Protein AF-0000000087740766 (afdb_homodimer)

Structure (mmCIF, N/CA/C/O backbone):
data_AF-0000000087740766-model_v1
#
loop_
_entity.id
_entity.type
_entity.pdbx_description
1 polymer 'Carbonic anhydrase'
#
loop_
_atom_site.group_PDB
_atom_site.id
_atom_site.type_symbol
_atom_site.label_atom_id
_atom_site.label_alt_id
_atom_site.label_comp_id
_atom_site.label_asym_id
_atom_site.label_entity_id
_atom_site.label_seq_id
_atom_site.pdbx_PDB_ins_code
_atom_site.Cartn_x
_atom_site.Cartn_y
_atom_site.Cartn_z
_atom_site.occupancy
_atom_site.B_iso_or_equiv
_atom_site.auth_seq_id
_atom_site.auth_comp_id
_atom_site.auth_asym_id
_atom_site.auth_atom_id
_atom_site.pdbx_PDB_model_num
ATOM 1 N N . MET A 1 1 ? 13.281 -14.906 -16.312 1 53.47 1 MET A N 1
ATOM 2 C CA . MET A 1 1 ? 12.008 -14.312 -16.719 1 53.47 1 MET A CA 1
ATOM 3 C C . MET A 1 1 ? 11.727 -13.031 -15.938 1 53.47 1 MET A C 1
ATOM 5 O O . MET A 1 1 ? 11.359 -12.016 -16.531 1 53.47 1 MET A O 1
ATOM 9 N N . ALA A 1 2 ? 11.992 -13.078 -14.57 1 64.31 2 ALA A N 1
ATOM 10 C CA . ALA A 1 2 ? 11.867 -11.867 -13.766 1 64.31 2 ALA A CA 1
ATOM 11 C C . ALA A 1 2 ? 12.773 -10.766 -14.289 1 64.31 2 ALA A C 1
ATOM 13 O O . ALA A 1 2 ? 12.367 -9.602 -14.398 1 64.31 2 ALA A O 1
ATOM 14 N N . SER A 1 3 ? 13.672 -11.203 -14.969 1 77.5 3 SER A N 1
ATOM 15 C CA . SER A 1 3 ? 14.672 -10.242 -15.438 1 77.5 3 SER A CA 1
ATOM 16 C C . SER A 1 3 ? 14.203 -9.523 -16.688 1 77.5 3 SER A C 1
ATOM 18 O O . SER A 1 3 ? 14.367 -8.305 -16.812 1 77.5 3 SER A O 1
ATOM 20 N N . LYS A 1 4 ? 13.375 -10.195 -17.438 1 87.69 4 LYS A N 1
ATOM 21 C CA . LYS A 1 4 ? 12.914 -9.57 -18.672 1 87.69 4 LYS A CA 1
ATOM 22 C C . LYS A 1 4 ? 11.82 -8.539 -18.391 1 87.69 4 LYS A C 1
ATOM 24 O O . LYS A 1 4 ? 11.828 -7.449 -18.969 1 87.69 4 LYS A O 1
ATOM 29 N N . LYS A 1 5 ? 10.875 -8.891 -17.531 1 90.62 5 LYS A N 1
ATOM 30 C CA . LYS A 1 5 ? 9.797 -7.965 -17.188 1 90.62 5 LYS A CA 1
ATOM 31 C C . LYS A 1 5 ? 10.344 -6.707 -16.531 1 90.62 5 LYS A C 1
ATOM 33 O O . LYS A 1 5 ? 9.875 -5.602 -16.797 1 90.62 5 LYS A O 1
ATOM 38 N N . LEU A 1 6 ? 11.32 -6.883 -15.672 1 94.5 6 LEU A N 1
ATOM 39 C CA . LEU A 1 6 ? 11.945 -5.73 -15.031 1 94.5 6 LEU A CA 1
ATOM 40 C C . LEU A 1 6 ? 12.586 -4.812 -16.078 1 94.5 6 LEU A C 1
ATOM 42 O O . LEU A 1 6 ? 12.453 -3.592 -15.992 1 94.5 6 LEU A O 1
ATOM 46 N N . GLN A 1 7 ? 13.234 -5.441 -17.031 1 95.5 7 GLN A N 1
ATOM 47 C CA . GLN A 1 7 ? 13.859 -4.656 -18.094 1 95.5 7 GLN A CA 1
ATOM 48 C C . GLN A 1 7 ? 12.812 -3.879 -18.891 1 95.5 7 GLN A C 1
ATOM 50 O O . GLN A 1 7 ? 13.055 -2.742 -19.297 1 95.5 7 GLN A O 1
ATOM 55 N N . GLU A 1 8 ? 11.734 -4.527 -19.078 1 95.62 8 GLU A N 1
ATOM 56 C CA . GLU A 1 8 ? 10.633 -3.844 -19.75 1 95.62 8 GLU A CA 1
ATOM 57 C C . GLU A 1 8 ? 10.148 -2.641 -18.953 1 95.62 8 GLU A C 1
ATOM 59 O O . GLU A 1 8 ? 9.922 -1.567 -19.516 1 95.62 8 GLU A O 1
ATOM 64 N N . PHE A 1 9 ? 9.992 -2.809 -17.609 1 96.5 9 PHE A N 1
ATOM 65 C CA . PHE A 1 9 ? 9.586 -1.713 -16.75 1 96.5 9 PHE A CA 1
ATOM 66 C C . PHE A 1 9 ? 10.586 -0.565 -16.812 1 96.5 9 PHE A C 1
ATOM 68 O O . PHE A 1 9 ? 10.195 0.597 -16.953 1 96.5 9 PHE A O 1
ATOM 75 N N . LEU A 1 10 ? 11.828 -0.918 -16.797 1 97.19 10 LEU A N 1
ATOM 76 C CA . LEU A 1 10 ? 12.875 0.093 -16.797 1 97.19 10 LEU A CA 1
ATOM 77 C C . LEU A 1 10 ? 12.93 0.813 -18.141 1 97.19 10 LEU A C 1
ATOM 79 O O . LEU A 1 10 ? 13.18 2.02 -18.188 1 97.19 10 LEU A O 1
ATOM 83 N N . LYS A 1 11 ? 12.719 0.089 -19.188 1 97.12 11 LYS A N 1
ATOM 84 C CA . LYS A 1 11 ? 12.656 0.699 -20.516 1 97.12 11 LYS A CA 1
ATOM 85 C C . LYS A 1 11 ? 11.5 1.689 -20.609 1 97.12 11 LYS A C 1
ATOM 87 O O . LYS A 1 11 ? 11.672 2.797 -21.125 1 97.12 11 LYS A O 1
ATOM 92 N N . ARG A 1 12 ? 10.328 1.271 -20.125 1 97.25 12 ARG A N 1
ATOM 93 C CA . ARG A 1 12 ? 9.18 2.166 -20.109 1 97.25 12 ARG A CA 1
ATOM 94 C C . ARG A 1 12 ? 9.461 3.416 -19.281 1 97.25 12 ARG A C 1
ATOM 96 O O . ARG A 1 12 ? 9.047 4.516 -19.656 1 97.25 12 ARG A O 1
ATOM 103 N N . ASN A 1 13 ? 10.164 3.227 -18.188 1 97.5 13 ASN A N 1
ATOM 104 C CA . ASN A 1 13 ? 10.562 4.379 -17.391 1 97.5 13 ASN A CA 1
ATOM 105 C C . ASN A 1 13 ? 11.438 5.34 -18.188 1 97.5 13 ASN A C 1
ATOM 107 O O . ASN A 1 13 ? 11.164 6.543 -18.234 1 97.5 13 ASN A O 1
ATOM 111 N N . GLU A 1 14 ? 12.367 4.801 -18.797 1 96.94 14 GLU A N 1
ATOM 112 C CA . GLU A 1 14 ? 13.281 5.613 -19.594 1 96.94 14 GLU A CA 1
ATOM 113 C C . GLU A 1 14 ? 12.531 6.395 -20.672 1 96.94 14 GLU A C 1
ATOM 115 O O . GLU A 1 14 ? 12.789 7.582 -20.875 1 96.94 14 GLU A O 1
ATOM 120 N N . GLU A 1 15 ? 11.617 5.762 -21.266 1 96.38 15 GLU A N 1
ATOM 121 C CA . GLU A 1 15 ? 10.859 6.371 -22.344 1 96.38 15 GLU A CA 1
ATOM 122 C C . GLU A 1 15 ? 9.961 7.492 -21.828 1 96.38 15 GLU A C 1
ATOM 124 O O . GLU A 1 15 ? 9.633 8.43 -22.562 1 96.38 15 GLU A O 1
ATOM 129 N N . SER A 1 16 ? 9.586 7.387 -20.547 1 94.88 16 SER A N 1
ATOM 130 C CA . SER A 1 16 ? 8.648 8.344 -19.984 1 94.88 16 SER A CA 1
ATOM 131 C C . SER A 1 16 ? 9.359 9.609 -19.516 1 94.88 16 SER A C 1
ATOM 133 O O . SER A 1 16 ? 8.727 10.633 -19.25 1 94.88 16 SER A O 1
ATOM 135 N N . LEU A 1 17 ? 10.703 9.602 -19.469 1 95.88 17 LEU A N 1
ATOM 136 C CA . LEU A 1 17 ? 11.484 10.672 -18.859 1 95.88 17 LEU A CA 1
ATOM 137 C C . LEU A 1 17 ? 11.328 11.977 -19.625 1 95.88 17 LEU A C 1
ATOM 139 O O . LEU A 1 17 ? 11.297 13.055 -19.031 1 95.88 17 LEU A O 1
ATOM 143 N N . GLU A 1 18 ? 11.188 11.914 -20.922 1 94.06 18 GLU A N 1
ATOM 144 C CA . GLU A 1 18 ? 11.094 13.102 -21.766 1 94.06 18 GLU A CA 1
ATOM 145 C C . GLU A 1 18 ? 9.844 13.914 -21.438 1 94.06 18 GLU A C 1
ATOM 147 O O . GLU A 1 18 ? 9.844 15.141 -21.547 1 94.06 18 GLU A O 1
ATOM 152 N N . ASN A 1 19 ? 8.797 13.328 -20.969 1 93.81 19 ASN A N 1
ATOM 153 C CA . ASN A 1 19 ? 7.523 13.992 -20.719 1 93.81 19 ASN A CA 1
ATOM 154 C C . ASN A 1 19 ? 7.25 14.109 -19.219 1 93.81 19 ASN A C 1
ATOM 156 O O . ASN A 1 19 ? 6.148 14.484 -18.812 1 93.81 19 ASN A O 1
ATOM 160 N N . HIS A 1 20 ? 8.227 13.781 -18.406 1 94.5 20 HIS A N 1
ATOM 161 C CA . HIS A 1 20 ? 8.031 13.805 -16.969 1 94.5 20 HIS A CA 1
ATOM 162 C C . HIS A 1 20 ? 7.863 15.234 -16.453 1 94.5 20 HIS A C 1
ATOM 164 O O . HIS A 1 20 ? 8.609 16.125 -16.844 1 94.5 20 HIS A O 1
ATOM 170 N N . GLN A 1 21 ? 6.863 15.5 -15.633 1 93.62 21 GLN A N 1
ATOM 171 C CA . GLN A 1 21 ? 6.66 16.75 -14.906 1 93.62 21 GLN A CA 1
ATOM 172 C C . GLN A 1 21 ? 6.91 16.562 -13.414 1 93.62 21 GLN A C 1
ATOM 174 O O . GLN A 1 21 ? 6.215 15.789 -12.758 1 93.62 21 GLN A O 1
ATOM 179 N N . PRO A 1 22 ? 7.84 17.297 -12.914 1 94.38 22 PRO A N 1
ATOM 180 C CA . PRO A 1 22 ? 8.133 17.141 -11.484 1 94.38 22 PRO A CA 1
ATOM 181 C C . PRO A 1 22 ? 6.945 17.516 -10.602 1 94.38 22 PRO A C 1
ATOM 183 O O . PRO A 1 22 ? 6.25 18.5 -10.875 1 94.38 22 PRO A O 1
ATOM 186 N N . PRO A 1 23 ? 6.723 16.719 -9.602 1 94.38 23 PRO A N 1
ATOM 187 C CA . PRO A 1 23 ? 5.723 17.125 -8.609 1 94.38 23 PRO A CA 1
ATOM 188 C C . PRO A 1 23 ? 6.223 18.234 -7.688 1 94.38 23 PRO A C 1
ATOM 190 O O . PRO A 1 23 ? 7.418 18.547 -7.676 1 94.38 23 PRO A O 1
ATOM 193 N N . PRO A 1 24 ? 5.324 18.891 -6.977 1 93.31 24 PRO A N 1
ATOM 194 C CA . PRO A 1 24 ? 5.801 19.828 -5.961 1 93.31 24 PRO A CA 1
ATOM 195 C C . PRO A 1 24 ? 6.676 19.156 -4.902 1 93.31 24 PRO A C 1
ATOM 197 O O . PRO A 1 24 ? 6.508 17.969 -4.613 1 93.31 24 PRO A O 1
ATOM 200 N N . LEU A 1 25 ? 7.559 19.938 -4.367 1 93.75 25 LEU A N 1
ATOM 201 C CA . LEU A 1 25 ? 8.383 19.422 -3.273 1 93.75 25 LEU A CA 1
ATOM 202 C C . LEU A 1 25 ? 7.551 19.266 -2.004 1 93.75 25 LEU A C 1
ATOM 204 O O . LEU A 1 25 ? 6.605 20.016 -1.773 1 93.75 25 LEU A O 1
ATOM 208 N N . LEU A 1 26 ? 7.973 18.312 -1.207 1 92.62 26 LEU A N 1
ATOM 209 C CA . LEU A 1 26 ? 7.266 18.062 0.041 1 92.62 26 LEU A CA 1
ATOM 210 C C . LEU A 1 26 ? 7.23 19.312 0.915 1 92.62 26 LEU A C 1
ATOM 212 O O . LEU A 1 26 ? 6.195 19.625 1.507 1 92.62 26 LEU A O 1
ATOM 216 N N . GLN A 1 27 ? 8.297 19.984 0.957 1 90.56 27 GLN A N 1
ATOM 217 C CA . GLN A 1 27 ? 8.375 21.188 1.772 1 90.56 27 GLN A CA 1
ATOM 218 C C . GLN A 1 27 ? 7.336 22.219 1.336 1 90.56 27 GLN A C 1
ATOM 220 O O . GLN A 1 27 ? 6.758 22.922 2.17 1 90.56 27 GLN A O 1
ATOM 225 N N . ASP A 1 28 ? 7.125 22.266 0.017 1 90.94 28 ASP A N 1
ATOM 226 C CA . ASP A 1 28 ? 6.141 23.203 -0.511 1 90.94 28 ASP A CA 1
ATOM 227 C C . ASP A 1 28 ? 4.719 22.766 -0.153 1 90.94 28 ASP A C 1
ATOM 229 O O . ASP A 1 28 ? 3.863 23.594 0.146 1 90.94 28 ASP A O 1
ATOM 233 N N . ILE A 1 29 ? 4.531 21.516 -0.116 1 88 29 ILE A N 1
ATOM 234 C CA . ILE A 1 29 ? 3.219 20.969 0.205 1 88 29 ILE A CA 1
ATOM 235 C C . ILE A 1 29 ? 2.91 21.188 1.683 1 88 29 ILE A C 1
ATOM 237 O O . ILE A 1 29 ? 1.822 21.656 2.033 1 88 29 ILE A O 1
ATOM 241 N N . VAL A 1 30 ? 3.852 20.938 2.471 1 85 30 VAL A N 1
ATOM 242 C CA . VAL A 1 30 ? 3.66 21.031 3.914 1 85 30 VAL A CA 1
ATOM 243 C C . VAL A 1 30 ? 3.549 22.484 4.336 1 85 30 VAL A C 1
ATOM 245 O O . VAL A 1 30 ? 2.816 22.812 5.27 1 85 30 VAL A O 1
ATOM 248 N N . SER A 1 31 ? 4.242 23.328 3.59 1 84.75 31 SER A N 1
ATOM 249 C CA . SER A 1 31 ? 4.246 24.75 3.932 1 84.75 31 SER A CA 1
ATOM 250 C C . SER A 1 31 ? 2.971 25.438 3.449 1 84.75 31 SER A C 1
ATOM 252 O O . SER A 1 31 ? 2.584 26.484 3.975 1 84.75 31 SER A O 1
ATOM 254 N N . ALA A 1 32 ? 2.533 25.031 2.275 1 76.19 32 ALA A N 1
ATOM 255 C CA . ALA A 1 32 ? 1.343 25.672 1.714 1 76.19 32 ALA A CA 1
ATOM 256 C C . ALA A 1 32 ? 0.162 25.562 2.676 1 76.19 32 ALA A C 1
ATOM 258 O O . ALA A 1 32 ? -0.825 26.297 2.535 1 76.19 32 ALA A O 1
ATOM 259 N N . LYS A 1 33 ? 0.228 25.875 3.904 1 62.38 33 LYS A N 1
ATOM 260 C CA . LYS A 1 33 ? -0.713 25.984 5.016 1 62.38 33 LYS A CA 1
ATOM 261 C C . LYS A 1 33 ? -2.111 25.547 4.594 1 62.38 33 LYS A C 1
ATOM 263 O O . LYS A 1 33 ? -2.863 26.312 3.998 1 62.38 33 LYS A O 1
ATOM 268 N N . SER A 1 34 ? -2.299 24.391 4.172 1 60.41 34 SER A N 1
ATOM 269 C CA . SER A 1 34 ? -3.715 24.109 3.955 1 60.41 34 SER A CA 1
ATOM 270 C C . SER A 1 34 ? -4.379 23.609 5.23 1 60.41 34 SER A C 1
ATOM 272 O O . SER A 1 34 ? -3.779 22.844 5.988 1 60.41 34 SER A O 1
ATOM 274 N N . ASP A 1 35 ? -5.332 24.359 5.648 1 60.09 35 ASP A N 1
ATOM 275 C CA . ASP A 1 35 ? -6.199 23.953 6.75 1 60.09 35 ASP A CA 1
ATOM 276 C C . ASP A 1 35 ? -6.75 22.547 6.539 1 60.09 35 ASP A C 1
ATOM 278 O O . ASP A 1 35 ? -7.312 21.953 7.457 1 60.09 35 ASP A O 1
ATOM 282 N N . SER A 1 36 ? -6.492 22.109 5.258 1 67.12 36 SER A N 1
ATOM 283 C CA . SER A 1 36 ? -7.176 20.844 5.027 1 67.12 36 SER A CA 1
ATOM 284 C C . SER A 1 36 ? -6.254 19.656 5.297 1 67.12 36 SER A C 1
ATOM 286 O O . SER A 1 36 ? -5.09 19.656 4.898 1 67.12 36 SER A O 1
ATOM 288 N N . GLY A 1 37 ? -6.668 18.75 6.086 1 84.69 37 GLY A N 1
ATOM 289 C CA . GLY A 1 37 ? -5.949 17.516 6.383 1 84.69 37 GLY A CA 1
ATOM 290 C C . GLY A 1 37 ? -5.828 16.594 5.188 1 84.69 37 GLY A C 1
ATOM 291 O O . GLY A 1 37 ? -6.367 16.875 4.117 1 84.69 37 GLY A O 1
ATOM 292 N N . ALA A 1 38 ? -5.016 15.68 5.289 1 91.5 38 ALA A N 1
ATOM 293 C CA . ALA A 1 38 ? -4.715 14.727 4.23 1 91.5 38 ALA A CA 1
ATOM 294 C C . ALA A 1 38 ? -5.766 13.617 4.176 1 91.5 38 ALA A C 1
ATOM 296 O O . ALA A 1 38 ? -6.371 13.281 5.195 1 91.5 38 ALA A O 1
ATOM 297 N N . ILE A 1 39 ? -6.02 13.109 2.99 1 95.69 39 ILE A N 1
ATOM 298 C CA . ILE A 1 39 ? -6.902 11.969 2.76 1 95.69 39 ILE A CA 1
ATOM 299 C C . ILE A 1 39 ? -6.066 10.703 2.549 1 95.69 39 ILE A C 1
ATOM 301 O O . ILE A 1 39 ? -5.082 10.719 1.809 1 95.69 39 ILE A O 1
ATOM 305 N N . TYR A 1 40 ? -6.445 9.703 3.266 1 97.94 40 TYR A N 1
ATOM 306 C CA . TYR A 1 40 ? -5.816 8.398 3.141 1 97.94 40 TYR A CA 1
ATOM 307 C C . TYR A 1 40 ? -6.785 7.379 2.553 1 97.94 40 TYR A C 1
ATOM 309 O O . TYR A 1 40 ? -7.949 7.32 2.951 1 97.94 40 TYR A O 1
ATOM 317 N N . ILE A 1 41 ? -6.324 6.598 1.601 1 98.62 41 ILE A N 1
ATOM 318 C CA . ILE A 1 41 ? -7.066 5.438 1.112 1 98.62 41 ILE A CA 1
ATOM 319 C C . ILE A 1 41 ? -6.324 4.156 1.483 1 98.62 41 ILE A C 1
ATOM 321 O O . ILE A 1 41 ? -5.148 3.99 1.141 1 98.62 41 ILE A O 1
ATOM 325 N N . LEU A 1 42 ? -6.891 3.361 2.293 1 98.88 42 LEU A N 1
ATOM 326 C CA . LEU A 1 42 ? -6.422 2.012 2.59 1 98.88 42 LEU A CA 1
ATOM 327 C C . LEU A 1 42 ? -7.141 0.984 1.722 1 98.88 42 LEU A C 1
ATOM 329 O O . LEU A 1 42 ? -8.359 0.838 1.808 1 98.88 42 LEU A O 1
ATOM 333 N N . THR A 1 43 ? -6.398 0.253 0.829 1 98.81 43 THR A N 1
ATOM 334 C CA . THR A 1 43 ? -7.035 -0.666 -0.108 1 98.81 43 THR A CA 1
ATOM 335 C C . THR A 1 43 ? -6.121 -1.85 -0.41 1 98.81 43 THR A C 1
ATOM 337 O O . THR A 1 43 ? -5.023 -1.948 0.139 1 98.81 43 THR A O 1
ATOM 340 N N . CYS A 1 44 ? -6.605 -2.709 -1.228 1 98.69 44 CYS A N 1
ATOM 341 C CA . CYS A 1 44 ? -5.91 -3.967 -1.478 1 98.69 44 CYS A CA 1
ATOM 342 C C . CYS A 1 44 ? -4.75 -3.764 -2.445 1 98.69 44 CYS A C 1
ATOM 344 O O . CYS A 1 44 ? -4.816 -2.908 -3.328 1 98.69 44 CYS A O 1
ATOM 346 N N . SER A 1 45 ? -3.721 -4.574 -2.357 1 98.25 45 SER A N 1
ATOM 347 C CA . SER A 1 45 ? -2.535 -4.609 -3.209 1 98.25 45 SER A CA 1
ATOM 348 C C . SER A 1 45 ? -2.842 -5.25 -4.559 1 98.25 45 SER A C 1
ATOM 350 O O . SER A 1 45 ? -2.012 -5.215 -5.469 1 98.25 45 SER A O 1
ATOM 352 N N . ASP A 1 46 ? -4.02 -5.711 -4.805 1 97.19 46 ASP A N 1
ATOM 353 C CA . ASP A 1 46 ? -4.426 -6.414 -6.02 1 97.19 46 ASP A CA 1
ATOM 354 C C . ASP A 1 46 ? -4.129 -5.578 -7.262 1 97.19 46 ASP A C 1
ATOM 356 O O . ASP A 1 46 ? -4.395 -4.375 -7.285 1 97.19 46 ASP A O 1
ATOM 360 N N . ALA A 1 47 ? -3.607 -6.273 -8.281 1 94.44 47 ALA A N 1
ATOM 361 C CA . ALA A 1 47 ? -3.199 -5.609 -9.516 1 94.44 47 ALA A CA 1
ATOM 362 C C . ALA A 1 47 ? -4.41 -5.082 -10.281 1 94.44 47 ALA A C 1
ATOM 364 O O . ALA A 1 47 ? -4.27 -4.25 -11.18 1 94.44 47 ALA A O 1
ATOM 365 N N . ARG A 1 48 ? -5.578 -5.574 -9.953 1 94.19 48 ARG A N 1
ATOM 366 C CA . ARG A 1 48 ? -6.793 -5.211 -10.672 1 94.19 48 ARG A CA 1
ATOM 367 C C . ARG A 1 48 ? -7.465 -3.996 -10.031 1 94.19 48 ARG A C 1
ATOM 369 O O . ARG A 1 48 ? -8.422 -3.453 -10.586 1 94.19 48 ARG A O 1
ATOM 376 N N . VAL A 1 49 ? -6.875 -3.539 -8.898 1 94.56 49 VAL A N 1
ATOM 377 C CA . VAL A 1 49 ? -7.496 -2.463 -8.133 1 94.56 49 VAL A CA 1
ATOM 378 C C . VAL A 1 49 ? -6.523 -1.29 -8.016 1 94.56 49 VAL A C 1
ATOM 380 O O . VAL A 1 49 ? -5.379 -1.467 -7.594 1 94.56 49 VAL A O 1
ATOM 383 N N . ASP A 1 50 ? -6.941 -0.109 -8.422 1 94.25 50 ASP A N 1
ATOM 384 C CA . ASP A 1 50 ? -6.18 1.127 -8.289 1 94.25 50 ASP A CA 1
ATOM 385 C C . ASP A 1 50 ? -7.082 2.293 -7.895 1 94.25 50 ASP A C 1
ATOM 387 O O . ASP A 1 50 ? -7.977 2.672 -8.656 1 94.25 50 ASP A O 1
ATOM 391 N N . PRO A 1 51 ? -6.836 2.873 -6.73 1 95.94 51 PRO A N 1
ATOM 392 C CA . PRO A 1 51 ? -7.68 3.992 -6.301 1 95.94 51 PRO A CA 1
ATOM 393 C C . PRO A 1 51 ? -7.746 5.113 -7.336 1 95.94 51 PRO A C 1
ATOM 395 O O . PRO A 1 51 ? -8.758 5.812 -7.43 1 95.94 51 PRO A O 1
ATOM 398 N N . ARG A 1 52 ? -6.754 5.316 -8.109 1 93.69 52 ARG A N 1
ATOM 399 C CA . ARG A 1 52 ? -6.762 6.336 -9.164 1 93.69 52 ARG A CA 1
ATOM 400 C C . ARG A 1 52 ? -7.871 6.07 -10.172 1 93.69 52 ARG A C 1
ATOM 402 O O . ARG A 1 52 ? -8.508 7.008 -10.664 1 93.69 52 ARG A O 1
ATOM 409 N N . ASP A 1 53 ? -8.102 4.824 -10.445 1 93.38 53 ASP A N 1
ATOM 410 C CA . ASP A 1 53 ? -9.117 4.465 -11.422 1 93.38 53 ASP A CA 1
ATOM 411 C C . ASP A 1 53 ? -10.523 4.625 -10.844 1 93.38 53 ASP A C 1
ATOM 413 O O . ASP A 1 53 ? -11.375 5.289 -11.438 1 93.38 53 ASP A O 1
ATOM 417 N N . TYR A 1 54 ? -10.75 4.105 -9.609 1 94.75 54 TYR A N 1
ATOM 418 C CA . TYR A 1 54 ? -12.141 4.031 -9.172 1 94.75 54 TYR A CA 1
ATOM 419 C C . TYR A 1 54 ? -12.562 5.312 -8.461 1 94.75 54 TYR A C 1
ATOM 421 O O . TYR A 1 54 ? -13.758 5.566 -8.281 1 94.75 54 TYR A O 1
ATOM 429 N N . PHE A 1 55 ? -11.578 6.164 -8.133 1 96.44 55 PHE A N 1
ATOM 430 C CA . PHE A 1 55 ? -11.938 7.457 -7.559 1 96.44 55 PHE A CA 1
ATOM 431 C C . PHE A 1 55 ? -11.547 8.594 -8.492 1 96.44 55 PHE A C 1
ATOM 433 O O . PHE A 1 55 ? -11.781 9.766 -8.188 1 96.44 55 PHE A O 1
ATOM 440 N N . GLY A 1 56 ? -10.891 8.281 -9.602 1 93.69 56 GLY A N 1
ATOM 441 C CA . GLY A 1 56 ? -10.43 9.344 -10.477 1 93.69 56 GLY A CA 1
ATOM 442 C C . GLY A 1 56 ? -9.477 10.305 -9.805 1 93.69 56 GLY A C 1
ATOM 443 O O . GLY A 1 56 ? -9.609 11.523 -9.953 1 93.69 56 GLY A O 1
ATOM 444 N N . LEU A 1 57 ? -8.578 9.758 -8.992 1 94.06 57 LEU A N 1
ATOM 445 C CA . LEU A 1 57 ? -7.688 10.602 -8.211 1 94.06 57 LEU A CA 1
ATOM 446 C C . LEU A 1 57 ? -6.711 11.352 -9.109 1 94.06 57 LEU A C 1
ATOM 448 O O . LEU A 1 57 ? -6.184 10.781 -10.062 1 94.06 57 LEU A O 1
ATOM 452 N N . LYS A 1 58 ? -6.57 12.57 -8.812 1 88.88 58 LYS A N 1
ATOM 453 C CA . LYS A 1 58 ? -5.477 13.344 -9.391 1 88.88 58 LYS A CA 1
ATOM 454 C C . LYS A 1 58 ? -4.219 13.242 -8.539 1 88.88 58 LYS A C 1
ATOM 456 O O . LYS A 1 58 ? -4.285 12.852 -7.371 1 88.88 58 LYS A O 1
ATOM 461 N N . PHE A 1 59 ? -3.176 13.5 -9.195 1 84.62 59 PHE A N 1
ATOM 462 C CA . PHE A 1 59 ? -1.887 13.406 -8.516 1 84.62 59 PHE A CA 1
ATOM 463 C C . PHE A 1 59 ? -1.86 14.281 -7.273 1 84.62 59 PHE A C 1
ATOM 465 O O . PHE A 1 59 ? -2.27 15.438 -7.316 1 84.62 59 PHE A O 1
ATOM 472 N N . GLY A 1 60 ? -1.483 13.664 -6.148 1 87.06 60 GLY A N 1
ATOM 473 C CA . GLY A 1 60 ? -1.306 14.438 -4.93 1 87.06 60 GLY A CA 1
ATOM 474 C C . GLY A 1 60 ? -2.562 14.508 -4.082 1 87.06 60 GLY A C 1
ATOM 475 O O . GLY A 1 60 ? -2.523 14.992 -2.945 1 87.06 60 GLY A O 1
ATOM 476 N N . GLU A 1 61 ? -3.693 13.969 -4.477 1 91.38 61 GLU A N 1
ATOM 477 C CA . GLU A 1 61 ? -4.977 14.195 -3.818 1 91.38 61 GLU A CA 1
ATOM 478 C C . GLU A 1 61 ? -5.137 13.297 -2.594 1 91.38 61 GLU A C 1
ATOM 480 O O . GLU A 1 61 ? -5.879 13.633 -1.668 1 91.38 61 GLU A O 1
ATOM 485 N N . ALA A 1 62 ? -4.465 12.148 -2.623 1 95.56 62 ALA A N 1
ATOM 486 C CA . ALA A 1 62 ? -4.621 11.219 -1.506 1 95.56 62 ALA A CA 1
ATOM 487 C C . ALA A 1 62 ? -3.354 10.398 -1.293 1 95.56 62 ALA A C 1
ATOM 489 O O . ALA A 1 62 ? -2.674 10.031 -2.256 1 95.56 62 ALA A O 1
ATOM 490 N N . LEU A 1 63 ? -3.016 10.172 -0.063 1 97.25 63 LEU A N 1
ATOM 491 C CA . LEU A 1 63 ? -2.018 9.172 0.301 1 97.25 63 LEU A CA 1
ATOM 492 C C . LEU A 1 63 ? -2.611 7.77 0.247 1 97.25 63 LEU A C 1
ATOM 494 O O . LEU A 1 63 ? -3.748 7.555 0.674 1 97.25 63 LEU A O 1
ATOM 498 N N . ILE A 1 64 ? -1.848 6.789 -0.318 1 98.38 64 ILE A N 1
ATOM 499 C CA . ILE A 1 64 ? -2.424 5.48 -0.604 1 98.38 64 ILE A CA 1
ATOM 500 C C . ILE A 1 64 ? -1.646 4.398 0.143 1 98.38 64 ILE A C 1
ATOM 502 O O . ILE A 1 64 ? -0.432 4.27 -0.027 1 98.38 64 ILE A O 1
ATOM 506 N N . ILE A 1 65 ? -2.291 3.697 0.981 1 98.81 65 ILE A N 1
ATOM 507 C CA . ILE A 1 65 ? -1.76 2.514 1.646 1 98.81 65 ILE A CA 1
ATOM 508 C C . ILE A 1 65 ? -2.367 1.257 1.027 1 98.81 65 ILE A C 1
ATOM 510 O O . ILE A 1 65 ? -3.592 1.129 0.941 1 98.81 65 ILE A O 1
ATOM 514 N N . ARG A 1 66 ? -1.506 0.359 0.52 1 98.75 66 ARG A N 1
ATOM 515 C CA . ARG A 1 66 ? -1.967 -0.863 -0.131 1 98.75 66 ARG A CA 1
ATOM 516 C C . ARG A 1 66 ? -1.294 -2.092 0.471 1 98.75 66 ARG A C 1
ATOM 518 O O . ARG A 1 66 ? -0.067 -2.146 0.574 1 98.75 66 ARG A O 1
ATOM 525 N N . ASN A 1 67 ? -2.076 -3.021 0.899 1 98.75 67 ASN A N 1
ATOM 526 C CA . ASN A 1 67 ? -1.625 -4.316 1.394 1 98.75 67 ASN A CA 1
ATOM 527 C C . ASN A 1 67 ? -2.625 -5.422 1.063 1 98.75 67 ASN A C 1
ATOM 529 O O . ASN A 1 67 ? -3.66 -5.164 0.448 1 98.75 67 ASN A O 1
ATOM 533 N N . ALA A 1 68 ? -2.24 -6.668 1.384 1 98.56 68 ALA A N 1
ATOM 534 C CA . ALA A 1 68 ? -3.156 -7.77 1.103 1 98.56 68 ALA A CA 1
ATOM 535 C C . ALA A 1 68 ? -4.492 -7.57 1.81 1 98.56 68 ALA A C 1
ATOM 537 O O . ALA A 1 68 ? -4.543 -7.461 3.037 1 98.56 68 ALA A O 1
ATOM 538 N N . GLY A 1 69 ? -5.562 -7.375 0.99 1 98.38 69 GLY A N 1
ATOM 539 C CA . GLY A 1 69 ? -6.91 -7.273 1.527 1 98.38 69 GLY A CA 1
ATOM 540 C C . GLY A 1 69 ? -7.27 -5.871 1.976 1 98.38 69 GLY A C 1
ATOM 541 O O . GLY A 1 69 ? -8.406 -5.613 2.375 1 98.38 69 GLY A O 1
ATOM 542 N N . GLY A 1 70 ? -6.238 -4.891 2.02 1 98.69 70 GLY A N 1
ATOM 543 C CA . GLY A 1 70 ? -6.512 -3.551 2.521 1 98.69 70 GLY A CA 1
ATOM 544 C C . GLY A 1 70 ? -6.789 -3.52 4.012 1 98.69 70 GLY A C 1
ATOM 545 O O . GLY A 1 70 ? -7.668 -2.789 4.473 1 98.69 70 GLY A O 1
ATOM 546 N N . ARG A 1 71 ? -6.059 -4.234 4.742 1 98.75 71 ARG A N 1
ATOM 547 C CA . ARG A 1 71 ? -6.363 -4.434 6.156 1 98.75 71 ARG A CA 1
ATOM 548 C C . ARG A 1 71 ? -5.684 -3.375 7.02 1 98.75 71 ARG A C 1
ATOM 550 O O . ARG A 1 71 ? -4.527 -3.016 6.773 1 98.75 71 ARG A O 1
ATOM 557 N N . ALA A 1 72 ? -6.273 -3.051 8.109 1 98.75 72 ALA A N 1
ATOM 558 C CA . ALA A 1 72 ? -5.812 -1.978 8.984 1 98.75 72 ALA A CA 1
ATOM 559 C C . ALA A 1 72 ? -4.523 -2.369 9.703 1 98.75 72 ALA A C 1
ATOM 561 O O . ALA A 1 72 ? -3.686 -1.513 10 1 98.75 72 ALA A O 1
ATOM 562 N N . VAL A 1 73 ? -4.305 -3.621 9.93 1 97.44 73 VAL A N 1
ATOM 563 C CA . VAL A 1 73 ? -3.227 -4.109 10.781 1 97.44 73 VAL A CA 1
ATOM 564 C C . VAL A 1 73 ? -1.88 -3.656 10.219 1 97.44 73 VAL A C 1
ATOM 566 O O . VAL A 1 73 ? -0.956 -3.354 10.977 1 97.44 73 VAL A O 1
ATOM 569 N N . ASP A 1 74 ? -1.77 -3.529 8.922 1 98.06 74 ASP A N 1
ATOM 570 C CA . ASP A 1 74 ? -0.509 -3.156 8.289 1 98.06 74 ASP A CA 1
ATOM 571 C C . ASP A 1 74 ? -0.458 -1.655 8.016 1 98.06 74 ASP A C 1
ATOM 573 O O . ASP A 1 74 ? 0.458 -1.174 7.344 1 98.06 74 ASP A O 1
ATOM 577 N N . ALA A 1 75 ? -1.459 -0.924 8.477 1 98.69 75 ALA A N 1
ATOM 578 C CA . ALA A 1 75 ? -1.572 0.465 8.039 1 98.69 75 ALA A CA 1
ATOM 579 C C . ALA A 1 75 ? -1.143 1.425 9.141 1 98.69 75 ALA A C 1
ATOM 581 O O . ALA A 1 75 ? -0.896 2.605 8.883 1 98.69 75 ALA A O 1
ATOM 582 N N . PHE A 1 76 ? -1.04 0.969 10.398 1 98.44 76 PHE A N 1
ATOM 583 C CA . PHE A 1 76 ? -0.927 1.877 11.531 1 98.44 76 PHE A CA 1
ATOM 584 C C . PHE A 1 76 ? 0.424 2.584 11.531 1 98.44 76 PHE A C 1
ATOM 586 O O . PHE A 1 76 ? 0.499 3.791 11.758 1 98.44 76 PHE A O 1
ATOM 593 N N . ARG A 1 77 ? 1.49 1.83 11.25 1 98.31 77 ARG A N 1
ATOM 594 C CA . ARG A 1 77 ? 2.795 2.482 11.195 1 98.31 77 ARG A CA 1
ATOM 595 C C . ARG A 1 77 ? 2.799 3.605 10.164 1 98.31 77 ARG A C 1
ATOM 597 O O . ARG A 1 77 ? 3.338 4.684 10.414 1 98.31 77 ARG A O 1
ATOM 604 N N . SER A 1 78 ? 2.193 3.33 9.039 1 98.62 78 SER A N 1
ATOM 605 C CA . SER A 1 78 ? 2.117 4.336 7.984 1 98.62 78 SER A CA 1
ATOM 606 C C . SER A 1 78 ? 1.303 5.547 8.43 1 98.62 78 SER A C 1
ATOM 608 O O . SER A 1 78 ? 1.721 6.688 8.234 1 98.62 78 SER A O 1
ATOM 610 N N . LEU A 1 79 ? 0.169 5.289 9.055 1 98.38 79 LEU A N 1
ATOM 611 C CA . LEU A 1 79 ? -0.678 6.367 9.555 1 98.38 79 LEU A CA 1
ATOM 612 C C . LEU A 1 79 ? 0.05 7.184 10.617 1 98.38 79 LEU A C 1
ATOM 614 O O . LEU A 1 79 ? -0.084 8.406 10.664 1 98.38 79 LEU A O 1
ATOM 618 N N . GLU A 1 80 ? 0.788 6.543 11.43 1 98.06 80 GLU A N 1
ATOM 619 C CA . GLU A 1 80 ? 1.551 7.215 12.477 1 98.06 80 GLU A CA 1
ATOM 620 C C . GLU A 1 80 ? 2.605 8.148 11.883 1 98.06 80 GLU A C 1
ATOM 622 O O . GLU A 1 80 ? 2.654 9.328 12.219 1 98.06 80 GLU A O 1
ATOM 627 N N . VAL A 1 81 ? 3.352 7.598 10.961 1 97.75 81 VAL A N 1
ATOM 628 C CA . VAL A 1 81 ? 4.449 8.367 10.391 1 97.75 81 VAL A CA 1
ATOM 629 C C . VAL A 1 81 ? 3.893 9.516 9.547 1 97.75 81 VAL A C 1
ATOM 631 O O . VAL A 1 81 ? 4.203 10.68 9.789 1 97.75 81 VAL A O 1
ATOM 634 N N . MET A 1 82 ? 3.037 9.203 8.633 1 96.5 82 MET A N 1
ATOM 635 C CA . MET A 1 82 ? 2.533 10.203 7.695 1 96.5 82 MET A CA 1
ATOM 636 C C . MET A 1 82 ? 1.642 11.219 8.406 1 96.5 82 MET A C 1
ATOM 638 O O . MET A 1 82 ? 1.631 12.391 8.047 1 96.5 82 MET A O 1
ATOM 642 N N . GLY A 1 83 ? 0.965 10.766 9.438 1 95.06 83 GLY A N 1
ATOM 643 C CA . GLY A 1 83 ? 0.114 11.664 10.211 1 95.06 83 GLY A CA 1
ATOM 644 C C . GLY A 1 83 ? 0.89 12.742 10.945 1 95.06 83 GLY A C 1
ATOM 645 O O . GLY A 1 83 ? 0.331 13.781 11.305 1 95.06 83 GLY A O 1
ATOM 646 N N . THR A 1 84 ? 2.17 12.492 11.234 1 94.81 84 THR A N 1
ATOM 647 C CA . THR A 1 84 ? 2.988 13.484 11.922 1 94.81 84 THR A CA 1
ATOM 648 C C . THR A 1 84 ? 3.58 14.477 10.922 1 94.81 84 THR A C 1
ATOM 650 O O . THR A 1 84 ? 4.055 15.547 11.312 1 94.81 84 THR A O 1
ATOM 653 N N . ILE A 1 85 ? 3.604 14.094 9.641 1 92.25 85 ILE A N 1
ATOM 654 C CA . ILE A 1 85 ? 4.098 14.984 8.594 1 92.25 85 ILE A CA 1
ATOM 655 C C . ILE A 1 85 ? 2.984 15.922 8.148 1 92.25 85 ILE A C 1
ATOM 657 O O . ILE A 1 85 ? 3.221 17.109 7.926 1 92.25 85 ILE A O 1
ATOM 661 N N . GLY A 1 86 ? 1.781 15.398 8.094 1 88.25 86 GLY A N 1
ATOM 662 C CA . GLY A 1 86 ? 0.57 16.141 7.793 1 88.25 86 GLY A CA 1
ATOM 663 C C . GLY A 1 86 ? -0.652 15.617 8.516 1 88.25 86 GLY A C 1
ATOM 664 O O . GLY A 1 86 ? -0.778 14.414 8.734 1 88.25 86 GLY A O 1
ATOM 665 N N . PRO A 1 87 ? -1.506 16.484 8.859 1 88.75 87 PRO A N 1
ATOM 666 C CA . PRO A 1 87 ? -2.672 16.031 9.617 1 88.75 87 PRO A CA 1
ATOM 667 C C . PRO A 1 87 ? -3.592 15.133 8.812 1 88.75 87 PRO A C 1
ATOM 669 O O . PRO A 1 87 ? -3.752 15.328 7.602 1 88.75 87 PRO A O 1
ATOM 672 N N . ILE A 1 88 ? -4.238 14.227 9.477 1 94.62 88 ILE A N 1
ATOM 673 C CA . ILE A 1 88 ? -5.184 13.297 8.867 1 94.62 88 ILE A CA 1
ATOM 674 C C . ILE A 1 88 ? -6.594 13.875 8.945 1 94.62 88 ILE A C 1
ATOM 676 O O . ILE A 1 88 ? -7.062 14.25 10.023 1 94.62 88 ILE A O 1
ATOM 680 N N . ASP A 1 89 ? -7.254 13.922 7.832 1 95.06 89 ASP A N 1
ATOM 681 C CA . ASP A 1 89 ? -8.625 14.43 7.773 1 95.06 89 ASP A CA 1
ATOM 682 C C . ASP A 1 89 ? -9.617 13.289 7.539 1 95.06 89 ASP A C 1
ATOM 684 O O . ASP A 1 89 ? -10.664 13.234 8.188 1 95.06 89 ASP A O 1
ATOM 688 N N . LEU A 1 90 ? -9.219 12.398 6.641 1 96.81 90 LEU A N 1
ATOM 689 C CA . LEU A 1 90 ? -10.125 11.344 6.184 1 96.81 90 LEU A CA 1
ATOM 690 C C . LEU A 1 90 ? -9.352 10.07 5.855 1 96.81 90 LEU A C 1
ATOM 692 O O . LEU A 1 90 ? -8.289 10.125 5.227 1 96.81 90 LEU A O 1
ATOM 696 N N . ILE A 1 91 ? -9.828 8.992 6.375 1 98.31 91 ILE A N 1
ATOM 697 C CA . ILE A 1 91 ? -9.352 7.672 5.984 1 98.31 91 ILE A CA 1
ATOM 698 C C . ILE A 1 91 ? -10.484 6.883 5.336 1 98.31 91 ILE A C 1
ATOM 700 O O . ILE A 1 91 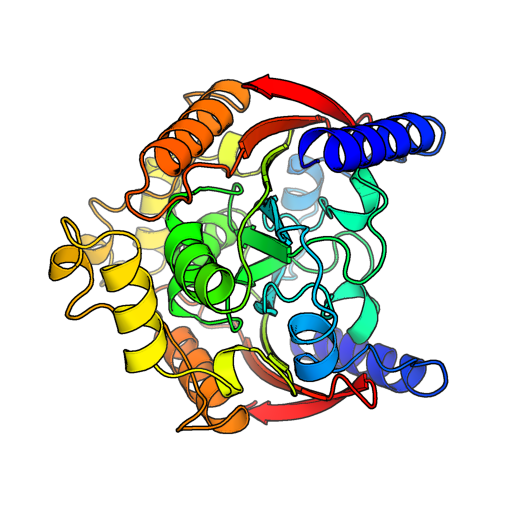? -11.539 6.688 5.941 1 98.31 91 ILE A O 1
ATOM 704 N N . VAL A 1 92 ? -10.305 6.477 4.105 1 98.69 92 VAL A N 1
ATOM 705 C CA . VAL A 1 92 ? -11.266 5.648 3.387 1 98.69 92 VAL A CA 1
ATOM 706 C C . VAL A 1 92 ? -10.727 4.227 3.252 1 98.69 92 VAL A C 1
ATOM 708 O O . VAL A 1 92 ? -9.703 4.004 2.6 1 98.69 92 VAL A O 1
ATOM 711 N N . VAL A 1 93 ? -11.391 3.291 3.854 1 98.88 93 VAL A N 1
ATOM 712 C CA . VAL A 1 93 ? -11.062 1.877 3.723 1 98.88 93 VAL A CA 1
ATOM 713 C C . VAL A 1 93 ? -11.859 1.262 2.576 1 98.88 93 VAL A C 1
ATOM 715 O O . VAL A 1 93 ? -13.086 1.318 2.568 1 98.88 93 VAL A O 1
ATOM 718 N N . VAL A 1 94 ? -11.164 0.673 1.62 1 98.81 94 VAL A N 1
ATOM 719 C CA . VAL A 1 94 ? -11.836 0.107 0.454 1 98.81 94 VAL A CA 1
ATOM 720 C C . VAL A 1 94 ? -11.406 -1.348 0.269 1 98.81 94 VAL A C 1
ATOM 722 O O . VAL A 1 94 ? -10.234 -1.63 0.022 1 98.81 94 VAL A O 1
ATOM 725 N N . HIS A 1 95 ? -12.297 -2.27 0.477 1 98.81 95 HIS A N 1
ATOM 726 C CA . HIS A 1 95 ? -12.125 -3.65 0.04 1 98.81 95 HIS A CA 1
ATOM 727 C C . HIS A 1 95 ? -12.867 -3.91 -1.268 1 98.81 95 HIS A C 1
ATOM 729 O O . HIS A 1 95 ? -13.641 -3.068 -1.727 1 98.81 95 HIS A O 1
ATOM 735 N N . HIS A 1 96 ? -12.602 -5.066 -1.948 1 98.62 96 HIS A N 1
ATOM 736 C CA . HIS A 1 96 ? -13.188 -5.223 -3.273 1 98.62 96 HIS A CA 1
ATOM 737 C C . HIS A 1 96 ? -13.688 -6.648 -3.492 1 98.62 96 HIS A C 1
ATOM 739 O O . HIS A 1 96 ? -13.18 -7.586 -2.869 1 98.62 96 HIS A O 1
ATOM 745 N N . THR A 1 97 ? -14.625 -6.781 -4.344 1 97.81 97 THR A N 1
ATOM 746 C CA . THR A 1 97 ? -15.133 -8.094 -4.719 1 97.81 97 THR A CA 1
ATOM 747 C C . THR A 1 97 ? -14.086 -8.875 -5.504 1 97.81 97 THR A C 1
ATOM 749 O O . THR A 1 97 ? -13.156 -8.297 -6.066 1 97.81 97 THR A O 1
ATOM 752 N N . ASP A 1 98 ? -14.18 -10.258 -5.473 1 97.25 98 ASP A N 1
ATOM 753 C CA . ASP A 1 98 ? -13.281 -11.164 -6.176 1 97.25 98 ASP A CA 1
ATOM 754 C C . ASP A 1 98 ? -11.844 -11.008 -5.684 1 97.25 98 ASP A C 1
ATOM 756 O O . ASP A 1 98 ? -10.898 -11.18 -6.453 1 97.25 98 ASP A O 1
ATOM 760 N N . CYS A 1 99 ? -11.68 -10.57 -4.43 1 97.81 99 CYS A N 1
ATOM 761 C CA . CYS A 1 99 ? -10.383 -10.477 -3.764 1 97.81 99 CYS A CA 1
ATOM 762 C C . CYS A 1 99 ? -9.859 -11.859 -3.395 1 97.81 99 CYS A C 1
ATOM 764 O O . CYS A 1 99 ? -10.625 -12.727 -2.967 1 97.81 99 CYS A O 1
ATOM 766 N N . GLY A 1 100 ? -8.602 -12.055 -3.537 1 95.44 100 GLY A N 1
ATOM 767 C CA . GLY A 1 100 ? -8.008 -13.32 -3.125 1 95.44 100 GLY A CA 1
ATOM 768 C C . GLY A 1 100 ? -8.305 -13.672 -1.68 1 95.44 100 GLY A C 1
ATOM 769 O O . GLY A 1 100 ? -8.398 -14.852 -1.329 1 95.44 100 GLY A O 1
ATOM 770 N N . ALA A 1 101 ? -8.461 -12.672 -0.838 1 95.5 101 ALA A N 1
ATOM 771 C CA . ALA A 1 101 ? -8.719 -12.867 0.585 1 95.5 101 ALA A CA 1
ATOM 772 C C . ALA A 1 101 ? -10.078 -13.531 0.806 1 95.5 101 ALA A C 1
ATOM 774 O O . ALA A 1 101 ? -10.336 -14.086 1.877 1 95.5 101 ALA A O 1
ATOM 775 N N . VAL A 1 102 ? -10.906 -13.469 -0.192 1 95.06 102 VAL A N 1
ATOM 776 C CA . VAL A 1 102 ? -12.211 -14.109 -0.071 1 95.06 102 VAL A CA 1
ATOM 777 C C . VAL A 1 102 ? -12.117 -15.562 -0.52 1 95.06 102 VAL A C 1
ATOM 779 O O . VAL A 1 102 ? -13.016 -16.359 -0.234 1 95.06 102 VAL A O 1
ATOM 782 N N . PHE A 1 103 ? -11.031 -15.945 -1.172 1 93.5 103 PHE A N 1
ATOM 783 C CA . PHE A 1 103 ? -10.953 -17.281 -1.748 1 93.5 103 PHE A CA 1
ATOM 784 C C . PHE A 1 103 ? -9.945 -18.141 -0.993 1 93.5 103 PHE A C 1
ATOM 786 O O . PHE A 1 103 ? -9.648 -19.266 -1.399 1 93.5 103 PHE A O 1
ATOM 793 N N . THR A 1 104 ? -9.391 -17.609 0.041 1 94.75 104 THR A N 1
ATOM 794 C CA . THR A 1 104 ? -8.43 -18.359 0.853 1 94.75 104 THR A CA 1
ATOM 795 C C . THR A 1 104 ? -8.766 -18.219 2.336 1 94.75 104 THR A C 1
ATOM 797 O O . THR A 1 104 ? -9.586 -17.391 2.723 1 94.75 104 THR A O 1
ATOM 800 N N . THR A 1 105 ? -8.258 -19.109 3.143 1 96.62 105 THR A N 1
ATOM 801 C CA . THR A 1 105 ? -8.469 -19.094 4.586 1 96.62 105 THR A CA 1
ATOM 802 C C . THR A 1 105 ? -7.141 -18.953 5.324 1 96.62 105 THR A C 1
ATOM 804 O O . THR A 1 105 ? -6.074 -19.172 4.746 1 96.62 105 THR A O 1
ATOM 807 N N . GLU A 1 106 ? -7.305 -18.594 6.605 1 97.5 106 GLU A N 1
ATOM 808 C CA . GLU A 1 106 ? -6.129 -18.531 7.473 1 97.5 106 GLU A CA 1
ATOM 809 C C . GLU A 1 106 ? -5.352 -19.844 7.441 1 97.5 106 GLU A C 1
ATOM 811 O O . GLU A 1 106 ? -4.129 -19.844 7.289 1 97.5 106 GLU A O 1
ATOM 816 N N . GLU A 1 107 ? -6.094 -20.922 7.48 1 97.12 107 GLU A N 1
ATOM 817 C CA . GLU A 1 107 ? -5.48 -22.234 7.543 1 97.12 107 GLU A CA 1
ATOM 818 C C . GLU A 1 107 ? -4.809 -22.594 6.219 1 97.12 107 GLU A C 1
ATOM 820 O O . GLU A 1 107 ? -3.74 -23.203 6.203 1 97.12 107 GLU A O 1
ATOM 825 N N . GLU A 1 108 ? -5.426 -22.25 5.156 1 97.06 108 GLU A N 1
ATOM 826 C CA . GLU A 1 108 ? -4.848 -22.531 3.85 1 97.06 108 GLU A CA 1
ATOM 827 C C . GLU A 1 108 ? -3.535 -21.781 3.646 1 97.06 108 GLU A C 1
ATOM 829 O O . GLU A 1 108 ? -2.555 -22.359 3.168 1 97.06 108 GLU A O 1
ATOM 834 N N . VAL A 1 109 ? -3.492 -20.516 4.035 1 97.62 109 VAL A N 1
ATOM 835 C CA . VAL A 1 109 ? -2.277 -19.719 3.926 1 97.62 109 VAL A CA 1
ATOM 836 C C . VAL A 1 109 ? -1.181 -20.328 4.801 1 97.62 109 VAL A C 1
ATOM 838 O O . VAL A 1 109 ? -0.062 -20.547 4.336 1 97.62 109 VAL A O 1
ATOM 841 N N . ARG A 1 110 ? -1.56 -20.625 5.977 1 98.19 110 ARG A N 1
ATOM 842 C CA . ARG A 1 110 ? -0.616 -21.203 6.934 1 98.19 110 ARG A CA 1
ATOM 843 C C . ARG A 1 110 ? -0.048 -22.516 6.418 1 98.19 110 ARG A C 1
ATOM 845 O O . ARG A 1 110 ? 1.16 -22.75 6.488 1 98.19 110 ARG A O 1
ATOM 852 N N . SER A 1 111 ? -0.898 -23.391 5.918 1 97.94 111 SER A N 1
ATOM 853 C CA . SER A 1 111 ? -0.489 -24.688 5.426 1 97.94 111 SER A CA 1
ATOM 854 C C . SER A 1 111 ? 0.459 -24.562 4.238 1 97.94 111 SER A C 1
ATOM 856 O O . SER A 1 111 ? 1.486 -25.25 4.18 1 97.94 111 SER A O 1
ATOM 858 N N . LYS A 1 112 ? 0.143 -23.703 3.357 1 96.94 112 LYS A N 1
ATOM 859 C CA . LYS A 1 112 ? 0.967 -23.531 2.168 1 96.94 112 LYS A CA 1
ATOM 860 C C . LYS A 1 112 ? 2.342 -22.969 2.529 1 96.94 112 LYS A C 1
ATOM 862 O O . LYS A 1 112 ? 3.357 -23.406 1.985 1 96.94 112 LYS A O 1
ATOM 867 N N . LEU A 1 113 ? 2.367 -22.016 3.445 1 97.56 113 LEU A N 1
ATOM 868 C CA . LEU A 1 113 ? 3.637 -21.453 3.887 1 97.56 113 LEU A CA 1
ATOM 869 C C . LEU A 1 113 ? 4.469 -22.5 4.629 1 97.56 113 LEU A C 1
ATOM 871 O O . LEU A 1 113 ? 5.676 -22.609 4.402 1 97.56 113 LEU A O 1
ATOM 875 N N . SER A 1 114 ? 3.811 -23.25 5.438 1 97.69 114 SER A N 1
ATOM 876 C CA . SER A 1 114 ? 4.496 -24.281 6.203 1 97.69 114 SER A CA 1
ATOM 877 C C . SER A 1 114 ? 5.078 -25.359 5.289 1 97.69 114 SER A C 1
ATOM 879 O O . SER A 1 114 ? 6.141 -25.922 5.574 1 97.69 114 SER A O 1
ATOM 881 N N . HIS A 1 115 ? 4.383 -25.625 4.258 1 96.56 115 HIS A N 1
ATOM 882 C CA . HIS A 1 115 ? 4.879 -26.578 3.275 1 96.56 115 HIS A CA 1
ATOM 883 C C . HIS A 1 115 ? 6.09 -26.031 2.535 1 96.56 115 HIS A C 1
ATOM 885 O O . HIS A 1 115 ? 7.039 -26.766 2.254 1 96.56 115 HIS A O 1
ATOM 891 N N . ARG A 1 116 ? 6.031 -24.797 2.281 1 94.25 116 ARG A N 1
ATOM 892 C CA . ARG A 1 116 ? 7.117 -24.141 1.551 1 94.25 116 ARG A CA 1
ATOM 893 C C . ARG A 1 116 ? 8.375 -24.047 2.408 1 94.25 116 ARG A C 1
ATOM 895 O O . ARG A 1 116 ? 9.492 -24.188 1.902 1 94.25 116 ARG A O 1
ATOM 902 N N . ALA A 1 117 ? 8.141 -23.797 3.658 1 96.44 117 ALA A N 1
ATOM 903 C CA . ALA A 1 117 ? 9.258 -23.672 4.598 1 96.44 117 ALA A CA 1
ATOM 904 C C . ALA A 1 117 ? 8.945 -24.406 5.906 1 96.44 117 ALA A C 1
ATOM 906 O O . ALA A 1 117 ? 8.742 -23.766 6.941 1 96.44 117 ALA A O 1
ATOM 907 N N . PRO A 1 118 ? 9.07 -25.688 5.891 1 97.12 118 PRO A N 1
ATOM 908 C CA . PRO A 1 118 ? 8.672 -26.469 7.055 1 97.12 118 PRO A CA 1
ATOM 909 C C . PRO A 1 118 ? 9.453 -26.109 8.312 1 97.12 118 PRO A C 1
ATOM 911 O O . PRO A 1 118 ? 8.906 -26.156 9.422 1 97.12 118 PRO A O 1
ATOM 914 N N . ALA A 1 119 ? 10.703 -25.703 8.188 1 97.19 119 ALA A N 1
ATOM 915 C CA . ALA A 1 119 ? 11.562 -25.391 9.328 1 97.19 119 ALA A CA 1
ATOM 916 C C . ALA A 1 119 ? 11.07 -24.141 10.047 1 97.19 119 ALA A C 1
ATOM 918 O O . ALA A 1 119 ? 11.43 -23.891 11.203 1 97.19 119 ALA A O 1
ATOM 919 N N . HIS A 1 120 ? 10.211 -23.391 9.352 1 97 120 HIS A N 1
ATOM 920 C CA . HIS A 1 120 ? 9.766 -22.125 9.914 1 97 120 HIS A CA 1
ATOM 921 C C . HIS A 1 120 ? 8.273 -22.141 10.211 1 97 120 HIS A C 1
ATOM 923 O O . HIS A 1 120 ? 7.68 -21.094 10.492 1 97 120 HIS A O 1
ATOM 929 N N . ALA A 1 121 ? 7.637 -23.188 10.133 1 96.94 121 ALA A N 1
ATOM 930 C CA . ALA A 1 121 ? 6.195 -23.344 10.32 1 96.94 121 ALA A CA 1
ATOM 931 C C . ALA A 1 121 ? 5.766 -22.812 11.688 1 96.94 121 ALA A C 1
ATOM 933 O O . ALA A 1 121 ? 4.711 -22.188 11.812 1 96.94 121 ALA A O 1
ATOM 934 N N . ASP A 1 122 ? 6.578 -23 12.688 1 97.12 122 ASP A N 1
ATOM 935 C CA . ASP A 1 122 ? 6.238 -22.609 14.055 1 97.12 122 ASP A CA 1
ATOM 936 C C . ASP A 1 122 ? 6.148 -21.094 14.195 1 97.12 122 ASP A C 1
ATOM 938 O O . ASP A 1 122 ? 5.367 -20.594 15.008 1 97.12 122 ASP A O 1
ATOM 942 N N . SER A 1 123 ? 6.898 -20.422 13.406 1 96.19 123 SER A N 1
ATOM 943 C CA . SER A 1 123 ? 6.949 -18.969 13.516 1 96.19 123 SER A CA 1
ATOM 944 C C . SER A 1 123 ? 5.629 -18.344 13.086 1 96.19 123 SER A C 1
ATOM 946 O O . SER A 1 123 ? 5.363 -17.172 13.391 1 96.19 123 SER A O 1
ATOM 948 N N . ILE A 1 124 ? 4.777 -19.094 12.414 1 97.19 124 ILE A N 1
ATOM 949 C CA . ILE A 1 124 ? 3.545 -18.5 11.906 1 97.19 124 ILE A CA 1
ATOM 950 C C . ILE A 1 124 ? 2.34 -19.281 12.422 1 97.19 124 ILE A C 1
ATOM 952 O O . ILE A 1 124 ? 1.235 -19.156 11.891 1 97.19 124 ILE A O 1
ATOM 956 N N . LYS A 1 125 ? 2.471 -20.109 13.391 1 96.56 125 LYS A N 1
ATOM 957 C CA . LYS A 1 125 ? 1.425 -21 13.875 1 96.56 125 LYS A CA 1
ATOM 958 C C . LYS A 1 125 ? 0.213 -20.219 14.367 1 96.56 125 LYS A C 1
ATOM 960 O O . LYS A 1 125 ? -0.929 -20.641 14.172 1 96.56 125 LYS A O 1
ATOM 965 N N . ASP A 1 126 ? 0.456 -19.031 14.953 1 96.5 126 ASP A N 1
ATOM 966 C CA . ASP A 1 126 ? -0.64 -18.25 15.508 1 96.5 126 ASP A CA 1
ATOM 967 C C . ASP A 1 126 ? -0.789 -16.922 14.773 1 96.5 126 ASP A C 1
ATOM 969 O O . ASP A 1 126 ? -1.453 -16 15.266 1 96.5 126 ASP A O 1
ATOM 973 N N . LYS A 1 127 ? -0.149 -16.844 13.664 1 96.88 127 LYS A N 1
ATOM 974 C CA . LYS A 1 127 ? -0.177 -15.594 12.914 1 96.88 127 LYS A CA 1
ATOM 975 C C . LYS A 1 127 ? -1.538 -15.375 12.266 1 96.88 127 LYS A C 1
ATOM 977 O O . LYS A 1 127 ? -2.146 -16.312 11.75 1 96.88 127 LYS A O 1
ATOM 982 N N . TRP A 1 128 ? -2.033 -14.078 12.398 1 97.19 128 TRP A N 1
ATOM 983 C CA . TRP A 1 128 ? -3.246 -13.656 11.703 1 97.19 128 TRP A CA 1
ATOM 984 C C . TRP A 1 128 ? -2.92 -13.141 10.305 1 97.19 128 TRP A C 1
ATOM 986 O O . TRP A 1 128 ? -2.086 -12.242 10.148 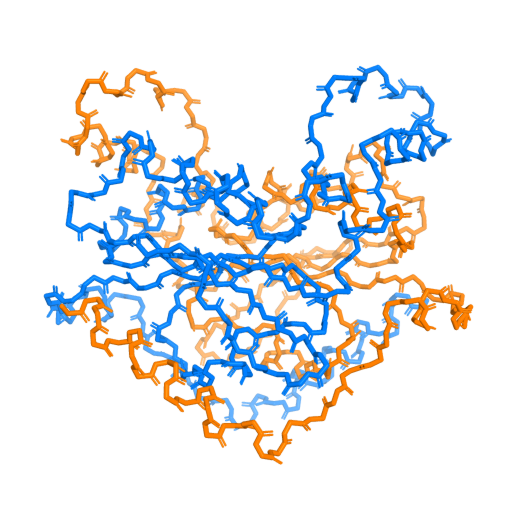1 97.19 128 TRP A O 1
ATOM 996 N N . PHE A 1 129 ? -3.576 -13.68 9.258 1 97.75 129 PHE A N 1
ATOM 997 C CA . PHE A 1 129 ? -3.266 -13.312 7.879 1 97.75 129 PHE A CA 1
ATOM 998 C C . PHE A 1 129 ? -4.328 -12.383 7.316 1 97.75 129 PHE A C 1
ATOM 1000 O O . PHE A 1 129 ? -4.121 -11.758 6.273 1 97.75 129 PHE A O 1
ATOM 1007 N N . GLY A 1 130 ? -5.441 -12.273 7.957 1 97.25 130 GLY A N 1
ATOM 1008 C CA . GLY A 1 130 ? -6.434 -11.266 7.613 1 97.25 130 GLY A CA 1
ATOM 1009 C C . GLY A 1 130 ? -7.285 -11.648 6.422 1 97.25 130 GLY A C 1
ATOM 1010 O O . GLY A 1 130 ? -7.676 -10.797 5.629 1 97.25 130 GLY A O 1
ATOM 1011 N N . THR A 1 131 ? -7.559 -12.969 6.215 1 96.81 131 THR A N 1
ATOM 1012 C CA . THR A 1 131 ? -8.461 -13.43 5.164 1 96.81 131 THR A CA 1
ATOM 1013 C C . THR A 1 131 ? -9.914 -13.18 5.555 1 96.81 131 THR A C 1
ATOM 1015 O O . THR A 1 131 ? -10.219 -12.953 6.73 1 96.81 131 THR A O 1
ATOM 1018 N N . PHE A 1 132 ? -10.781 -13.07 4.605 1 94.25 132 PHE A N 1
ATOM 1019 C CA . PHE A 1 132 ? -12.148 -12.797 5.023 1 94.25 132 PHE A CA 1
ATOM 1020 C C . PHE A 1 132 ? -13.141 -13.609 4.195 1 94.25 132 PHE A C 1
ATOM 1022 O O . PHE A 1 132 ? -14.258 -13.164 3.943 1 94.25 132 PHE A O 1
ATOM 1029 N N . ARG A 1 133 ? -12.688 -14.828 3.756 1 93.88 133 ARG A N 1
ATOM 1030 C CA . ARG A 1 133 ? -13.609 -15.789 3.156 1 93.88 133 ARG A CA 1
ATOM 1031 C C . ARG A 1 133 ? -14.797 -16.062 4.074 1 93.88 133 ARG A C 1
ATOM 1033 O O . ARG A 1 133 ? -15.938 -16.094 3.619 1 93.88 133 ARG A O 1
ATOM 1040 N N . ASP A 1 134 ? -14.555 -16.094 5.375 1 93.31 134 ASP A N 1
ATOM 1041 C CA . ASP A 1 134 ? -15.57 -16.516 6.328 1 93.31 134 ASP A CA 1
ATOM 1042 C C . ASP A 1 134 ? -16.438 -15.328 6.762 1 93.31 134 ASP A C 1
ATOM 1044 O O . ASP A 1 134 ? -17.594 -15.516 7.148 1 93.31 134 ASP A O 1
ATOM 1048 N N . VAL A 1 135 ? -15.953 -14.117 6.723 1 95.31 135 VAL A N 1
ATOM 1049 C CA . VAL A 1 135 ? -16.703 -13 7.289 1 95.31 135 VAL A CA 1
ATOM 1050 C C . VAL A 1 135 ? -17.281 -12.148 6.164 1 95.31 135 VAL A C 1
ATOM 1052 O O . VAL A 1 135 ? -18.25 -11.406 6.371 1 95.31 135 VAL A O 1
ATOM 1055 N N . GLY A 1 136 ? -16.656 -12.203 4.961 1 97 136 GLY A N 1
ATOM 1056 C CA . GLY A 1 136 ? -17.141 -11.438 3.824 1 97 136 GLY A CA 1
ATOM 1057 C C . GLY A 1 136 ? -16.531 -10.047 3.742 1 97 136 GLY A C 1
ATOM 1058 O O . GLY A 1 136 ? -15.852 -9.609 4.672 1 97 136 GLY A O 1
ATOM 1059 N N . ILE A 1 137 ? -16.797 -9.406 2.715 1 97.94 137 ILE A N 1
ATOM 1060 C CA . ILE A 1 137 ? -16.188 -8.125 2.377 1 97.94 137 ILE A CA 1
ATOM 1061 C C . ILE A 1 137 ? -16.719 -7.035 3.309 1 97.94 137 ILE A C 1
ATOM 1063 O O . ILE A 1 137 ? -15.938 -6.285 3.898 1 97.94 137 ILE A O 1
ATOM 1067 N N . ASP A 1 138 ? -18.062 -6.988 3.506 1 98.5 138 ASP A N 1
ATOM 1068 C CA . ASP A 1 138 ? -18.656 -5.922 4.316 1 98.5 138 ASP A CA 1
ATOM 1069 C C . ASP A 1 138 ? -18.141 -5.988 5.754 1 98.5 138 ASP A C 1
ATOM 1071 O O . ASP A 1 138 ? -17.734 -4.969 6.32 1 98.5 138 ASP A O 1
ATOM 1075 N N . GLU A 1 139 ? -18.125 -7.164 6.258 1 98.44 139 GLU A N 1
ATOM 1076 C CA . GLU A 1 139 ? -17.688 -7.312 7.641 1 98.44 139 GLU A CA 1
ATOM 1077 C C . GLU A 1 139 ? -16.203 -7.023 7.781 1 98.44 139 GLU A C 1
ATOM 1079 O O . GLU A 1 139 ? -15.758 -6.469 8.797 1 98.44 139 GLU A O 1
ATOM 1084 N N . SER A 1 140 ? -15.375 -7.43 6.812 1 98.5 140 SER A N 1
ATOM 1085 C CA . SER A 1 140 ? -13.953 -7.105 6.867 1 98.5 140 SER A CA 1
ATOM 1086 C C . SER A 1 140 ? -13.727 -5.598 6.895 1 98.5 140 SER A C 1
ATOM 1088 O O . SER A 1 140 ? -12.859 -5.105 7.617 1 98.5 140 SER A O 1
ATOM 1090 N N . ILE A 1 141 ? -14.539 -4.867 6.125 1 98.88 141 ILE A N 1
ATOM 1091 C CA . ILE A 1 141 ? -14.469 -3.41 6.098 1 98.88 141 ILE A CA 1
ATOM 1092 C C . ILE A 1 141 ? -14.859 -2.85 7.465 1 98.88 141 ILE A C 1
ATOM 1094 O O . ILE A 1 141 ? -14.164 -1.993 8.016 1 98.88 141 ILE A O 1
ATOM 1098 N N . ARG A 1 142 ? -15.93 -3.318 8.008 1 98.81 142 ARG A N 1
ATOM 1099 C CA . ARG A 1 142 ? -16.375 -2.846 9.312 1 98.81 142 ARG A CA 1
ATOM 1100 C C . ARG A 1 142 ? -15.312 -3.086 10.383 1 98.81 142 ARG A C 1
ATOM 1102 O O . ARG A 1 142 ? -15.062 -2.219 11.219 1 98.81 142 ARG A O 1
ATOM 1109 N N . GLN A 1 143 ? -14.727 -4.27 10.344 1 98.44 143 GLN A N 1
ATOM 1110 C CA . GLN A 1 143 ? -13.664 -4.594 11.281 1 98.44 143 GLN A CA 1
ATOM 1111 C C . GLN A 1 143 ? -12.508 -3.602 11.172 1 98.44 143 GLN A C 1
ATOM 1113 O O . GLN A 1 143 ? -12.023 -3.088 12.18 1 98.44 143 GLN A O 1
ATOM 1118 N N . ASP A 1 144 ? -12.039 -3.361 9.984 1 98.81 144 ASP A N 1
ATOM 1119 C CA . ASP A 1 144 ? -10.891 -2.492 9.773 1 98.81 144 ASP A CA 1
ATOM 1120 C C . ASP A 1 144 ? -11.219 -1.047 10.141 1 98.81 144 ASP A C 1
ATOM 1122 O O . ASP A 1 144 ? -10.398 -0.353 10.75 1 98.81 144 ASP A O 1
ATOM 1126 N N . VAL A 1 145 ? -12.438 -0.567 9.789 1 98.81 145 VAL A N 1
ATOM 1127 C CA . VAL A 1 145 ? -12.859 0.776 10.164 1 98.81 145 VAL A CA 1
ATOM 1128 C C . VAL A 1 145 ? -12.906 0.896 11.688 1 98.81 145 VAL A C 1
ATOM 1130 O O . VAL A 1 145 ? -12.414 1.878 12.25 1 98.81 145 VAL A O 1
ATOM 1133 N N . GLN A 1 146 ? -13.461 -0.086 12.312 1 98.69 146 GLN A N 1
ATOM 1134 C CA . GLN A 1 146 ? -13.539 -0.067 13.773 1 98.69 146 GLN A CA 1
ATOM 1135 C C . GLN A 1 146 ? -12.156 -0.052 14.406 1 98.69 146 GLN A C 1
ATOM 1137 O O . GLN A 1 146 ? -11.914 0.676 15.367 1 98.69 146 GLN A O 1
ATOM 1142 N N . GLU A 1 147 ? -11.289 -0.869 13.891 1 98.62 147 GLU A N 1
ATOM 1143 C CA . GLU A 1 147 ? -9.922 -0.902 14.398 1 98.62 147 GLU A CA 1
ATOM 1144 C C . GLU A 1 147 ? -9.258 0.467 14.281 1 98.62 147 GLU A C 1
ATOM 1146 O O . GLU A 1 147 ? -8.57 0.908 15.203 1 98.62 147 GLU A O 1
ATOM 1151 N N . ILE A 1 148 ? -9.453 1.13 13.164 1 98.81 148 ILE A N 1
ATOM 1152 C CA . ILE A 1 148 ? -8.852 2.443 12.953 1 98.81 148 ILE A CA 1
ATOM 1153 C C . ILE A 1 148 ? -9.508 3.465 13.875 1 98.81 148 ILE A C 1
ATOM 1155 O O . ILE A 1 148 ? -8.836 4.324 14.445 1 98.81 148 ILE A O 1
ATOM 1159 N N . ARG A 1 149 ? -10.797 3.387 14.055 1 98.38 149 ARG A N 1
ATOM 1160 C CA . ARG A 1 149 ? -11.516 4.32 14.914 1 98.38 149 ARG A CA 1
ATOM 1161 C C . ARG A 1 149 ? -11.086 4.16 16.375 1 98.38 149 ARG A C 1
ATOM 1163 O O . ARG A 1 149 ? -11.148 5.117 17.156 1 98.38 149 ARG A O 1
ATOM 1170 N N . LYS A 1 150 ? -10.586 3.006 16.734 1 97.69 150 LYS A N 1
ATOM 1171 C CA . LYS A 1 150 ? -10.133 2.744 18.094 1 97.69 150 LYS A CA 1
ATOM 1172 C C . LYS A 1 150 ? -8.648 3.064 18.25 1 97.69 150 LYS A C 1
ATOM 1174 O O . LYS A 1 150 ? -8.094 2.973 19.344 1 97.69 150 LYS A O 1
ATOM 1179 N N . TRP A 1 151 ? -7.992 3.324 17.172 1 97.81 151 TRP A N 1
ATOM 1180 C CA . TRP A 1 151 ? -6.566 3.639 17.172 1 97.81 151 TRP A CA 1
ATOM 1181 C C . TRP A 1 151 ? -6.285 4.863 18.047 1 97.81 151 TRP A C 1
ATOM 1183 O O . TRP A 1 151 ? -6.84 5.941 17.797 1 97.81 151 TRP A O 1
ATOM 1193 N N . SER A 1 152 ? -5.391 4.789 18.984 1 96.88 152 SER A N 1
ATOM 1194 C CA . SER A 1 152 ? -5.184 5.762 20.047 1 96.88 152 SER A CA 1
ATOM 1195 C C . SER A 1 152 ? -4.672 7.086 19.5 1 96.88 152 SER A C 1
ATOM 1197 O O . SER A 1 152 ? -4.84 8.133 20.125 1 96.88 152 SER A O 1
ATOM 1199 N N . PHE A 1 153 ? -4.129 7.047 18.328 1 97.25 153 PHE A N 1
ATOM 1200 C CA . PHE A 1 153 ? -3.479 8.25 17.828 1 97.25 153 PHE A CA 1
ATOM 1201 C C . PHE A 1 153 ? -4.305 8.883 16.719 1 97.25 153 PHE A C 1
ATOM 1203 O O . PHE A 1 153 ? -3.836 9.797 16.031 1 97.25 153 PHE A O 1
ATOM 1210 N N . LEU A 1 154 ? -5.492 8.398 16.5 1 97.06 154 LEU A N 1
ATOM 1211 C CA . LEU A 1 154 ? -6.387 9 15.508 1 97.06 154 LEU A CA 1
ATOM 1212 C C . LEU A 1 154 ? -6.793 10.406 15.938 1 97.06 154 LEU A C 1
ATOM 1214 O O . LEU A 1 154 ? -7.316 10.602 17.031 1 97.06 154 LEU A O 1
ATOM 1218 N N . PRO A 1 155 ? -6.512 11.391 15.086 1 93.94 155 PRO A N 1
ATOM 1219 C CA . PRO A 1 155 ? -6.973 12.734 15.43 1 93.94 155 PRO A CA 1
ATOM 1220 C C . PRO A 1 155 ? -8.477 12.797 15.672 1 93.94 155 PRO A C 1
ATOM 1222 O O . PRO A 1 155 ? -9.25 12.117 14.977 1 93.94 155 PRO A O 1
ATOM 1225 N N . GLU A 1 156 ? -8.898 13.648 16.516 1 90.94 156 GLU A N 1
ATOM 1226 C CA . GLU A 1 156 ? -10.289 13.75 16.938 1 90.94 156 GLU A CA 1
ATOM 1227 C C . GLU A 1 156 ? -11.195 14.109 15.758 1 90.94 156 GLU A C 1
ATOM 1229 O O . GLU A 1 156 ? -12.312 13.602 15.656 1 90.94 156 GLU A O 1
ATOM 1234 N N . LYS A 1 157 ? -10.711 14.891 14.852 1 89.81 157 LYS A N 1
ATOM 1235 C CA . LYS A 1 157 ? -11.562 15.398 13.781 1 89.81 157 LYS A CA 1
ATOM 1236 C C . LYS A 1 157 ? -11.477 14.5 12.539 1 89.81 157 LYS A C 1
ATOM 1238 O O . LYS A 1 157 ? -12.18 14.727 11.562 1 89.81 157 LYS A O 1
ATOM 1243 N N . ALA A 1 158 ? -10.617 13.469 12.594 1 94.69 158 ALA A N 1
ATOM 1244 C CA . ALA A 1 158 ? -10.461 12.602 11.43 1 94.69 158 ALA A CA 1
ATOM 1245 C C . ALA A 1 158 ? -11.688 11.719 11.234 1 94.69 158 ALA A C 1
ATOM 1247 O O . ALA A 1 158 ? -12.195 11.133 12.188 1 94.69 158 ALA A O 1
ATOM 1248 N N . GLN A 1 159 ? -12.141 11.633 10.008 1 96.31 159 GLN A N 1
ATOM 1249 C CA . GLN A 1 159 ? -13.227 10.734 9.648 1 96.31 159 GLN A CA 1
ATOM 1250 C C . GLN A 1 159 ? -12.688 9.414 9.102 1 96.31 159 GLN A C 1
ATOM 1252 O O . GLN A 1 159 ? -11.672 9.391 8.398 1 96.31 159 GLN A O 1
ATOM 1257 N N . VAL A 1 160 ? -13.328 8.359 9.438 1 98.25 160 VAL A N 1
ATOM 1258 C CA . VAL A 1 160 ? -13 7.027 8.93 1 98.25 160 VAL A CA 1
ATOM 1259 C C . VAL A 1 160 ? -14.25 6.383 8.328 1 98.25 160 VAL A C 1
ATOM 1261 O O . VAL A 1 160 ? -15.266 6.223 9.016 1 98.25 160 VAL A O 1
ATOM 1264 N N . VAL A 1 161 ? -14.188 6.039 7.016 1 98.56 161 VAL A N 1
ATOM 1265 C CA . VAL A 1 161 ? -15.328 5.465 6.316 1 98.56 161 VAL A CA 1
ATOM 1266 C C . VAL A 1 161 ? -14.898 4.207 5.566 1 98.56 161 VAL A C 1
ATOM 1268 O O . VAL A 1 161 ? -13.703 3.953 5.398 1 98.56 161 VAL A O 1
ATOM 1271 N N . GLY A 1 162 ? -15.852 3.371 5.25 1 98.75 162 GLY A N 1
ATOM 1272 C CA . GLY A 1 162 ? -15.586 2.109 4.582 1 98.75 162 GLY A CA 1
ATOM 1273 C C . GLY A 1 162 ? -16.469 1.875 3.373 1 98.75 162 GLY A C 1
ATOM 1274 O O . GLY A 1 162 ? -17.672 2.117 3.426 1 98.75 162 GLY A O 1
ATOM 1275 N N . TYR A 1 163 ? -15.898 1.419 2.293 1 98.75 163 TYR A N 1
ATOM 1276 C CA . TYR A 1 163 ? -16.609 1.161 1.048 1 98.75 163 TYR A CA 1
ATOM 1277 C C . TYR A 1 163 ? -16.203 -0.18 0.451 1 98.75 163 TYR A C 1
ATOM 1279 O O . TYR A 1 163 ? -15.078 -0.644 0.666 1 98.75 163 TYR A O 1
ATOM 1287 N N . ALA A 1 164 ? -17.109 -0.747 -0.285 1 98.75 164 ALA A N 1
ATOM 1288 C CA . ALA A 1 164 ? -16.844 -1.938 -1.087 1 98.75 164 ALA A CA 1
ATOM 1289 C C . ALA A 1 164 ? -16.828 -1.604 -2.576 1 98.75 164 ALA A C 1
ATOM 1291 O O . ALA A 1 164 ? -17.766 -0.991 -3.092 1 98.75 164 ALA A O 1
ATOM 1292 N N . LEU A 1 165 ? -15.789 -1.966 -3.188 1 98.62 165 LEU A N 1
ATOM 1293 C CA . LEU A 1 165 ? -15.68 -1.823 -4.633 1 98.62 165 LEU A CA 1
ATOM 1294 C C . LEU A 1 165 ? -16.109 -3.104 -5.34 1 98.62 165 LEU A C 1
ATOM 1296 O O . LEU A 1 165 ? -15.555 -4.176 -5.086 1 98.62 165 LEU A O 1
ATOM 1300 N N . ASP A 1 166 ? -17.078 -3.02 -6.172 1 98.12 166 ASP A N 1
ATOM 1301 C CA . ASP A 1 166 ? -17.391 -4.102 -7.102 1 98.12 166 ASP A CA 1
ATOM 1302 C C . ASP A 1 166 ? -16.516 -4.016 -8.352 1 98.12 166 ASP A C 1
ATOM 1304 O O . ASP A 1 166 ? -16.75 -3.164 -9.219 1 98.12 166 ASP A O 1
ATOM 1308 N N . ILE A 1 167 ? -15.516 -4.914 -8.445 1 95.88 167 ILE A N 1
ATOM 1309 C CA . ILE A 1 167 ? -14.516 -4.723 -9.492 1 95.88 167 ILE A CA 1
ATOM 1310 C C . ILE A 1 167 ? -15.125 -5.043 -10.859 1 95.88 167 ILE A C 1
ATOM 1312 O O . ILE A 1 167 ? -14.594 -4.629 -11.891 1 95.88 167 ILE A O 1
ATOM 1316 N N . GLU A 1 168 ? -16.203 -5.793 -10.898 1 96 168 GLU A N 1
ATOM 1317 C CA . GLU A 1 168 ? -16.859 -6.125 -12.164 1 96 168 GLU A CA 1
ATOM 1318 C C . GLU A 1 168 ? -17.609 -4.922 -12.727 1 96 168 GLU A C 1
ATOM 1320 O O . GLU A 1 168 ? -17.531 -4.648 -13.93 1 96 168 GLU A O 1
ATOM 1325 N N . THR A 1 169 ? -18.297 -4.145 -11.906 1 96.88 169 THR A N 1
ATOM 1326 C CA . THR A 1 169 ? -19.109 -3.031 -12.375 1 96.88 169 THR A CA 1
ATOM 1327 C C . THR A 1 169 ? -18.375 -1.708 -12.203 1 96.88 169 THR A C 1
ATOM 1329 O O . THR A 1 169 ? -18.719 -0.708 -12.828 1 96.88 169 THR A O 1
ATOM 1332 N N . GLY A 1 170 ? -17.422 -1.7 -11.25 1 97.25 170 GLY A N 1
ATOM 1333 C CA . GLY A 1 170 ? -16.703 -0.481 -10.93 1 97.25 170 GLY A CA 1
ATOM 1334 C C . GLY A 1 170 ? -17.375 0.353 -9.859 1 97.25 170 GLY A C 1
ATOM 1335 O O . GLY A 1 170 ? -16.844 1.372 -9.422 1 97.25 170 GLY A O 1
ATOM 1336 N N . ALA A 1 171 ? -18.516 -0.086 -9.367 1 97.81 171 ALA A N 1
ATOM 1337 C CA . ALA A 1 171 ? -19.328 0.714 -8.461 1 97.81 171 ALA A CA 1
ATOM 1338 C C . ALA A 1 171 ? -18.812 0.624 -7.031 1 97.81 171 ALA A C 1
ATOM 1340 O O . ALA A 1 171 ? -18.328 -0.426 -6.605 1 97.81 171 ALA A O 1
ATOM 1341 N N . MET A 1 172 ? -18.984 1.722 -6.316 1 97.56 172 MET A N 1
ATOM 1342 C CA . MET A 1 172 ? -18.672 1.803 -4.895 1 97.56 172 MET A CA 1
ATOM 1343 C C . MET A 1 172 ? -19.938 1.74 -4.051 1 97.56 172 MET A C 1
ATOM 1345 O O . MET A 1 172 ? -20.922 2.41 -4.359 1 97.56 172 MET A O 1
ATOM 1349 N N . ARG A 1 173 ? -19.859 0.938 -3.031 1 98.06 173 ARG A N 1
ATOM 1350 C CA . ARG A 1 173 ? -20.984 0.848 -2.1 1 98.06 173 ARG A CA 1
ATOM 1351 C C . ARG A 1 173 ? -20.547 1.2 -0.682 1 98.06 173 ARG A C 1
ATOM 1353 O O . ARG A 1 173 ? -19.594 0.625 -0.162 1 98.06 173 ARG A O 1
ATOM 1360 N N . GLU A 1 174 ? -21.281 2.105 -0.094 1 98.25 174 GLU A N 1
ATOM 1361 C CA . GLU A 1 174 ? -21 2.469 1.288 1 98.25 174 GLU A CA 1
ATOM 1362 C C . GLU A 1 174 ? -21.328 1.326 2.242 1 98.25 174 GLU A C 1
ATOM 1364 O O . GLU A 1 174 ? -22.422 0.764 2.189 1 98.25 174 GLU A O 1
ATOM 1369 N N . VAL A 1 175 ? -20.422 0.895 3.068 1 98.69 175 VAL A N 1
ATOM 1370 C CA . VAL A 1 175 ? -20.625 -0.164 4.051 1 98.69 175 VAL A CA 1
ATOM 1371 C C . VAL A 1 175 ? -20.75 0.444 5.445 1 98.69 175 VAL A C 1
ATOM 1373 O O . VAL A 1 175 ? -21.625 0.037 6.23 1 98.69 175 VAL A O 1
ATOM 1376 N N . VAL A 1 176 ? -19.906 1.446 5.801 1 97.38 176 VAL A N 1
ATOM 1377 C CA . VAL A 1 176 ? -19.938 2.086 7.109 1 97.38 176 VAL A CA 1
ATOM 1378 C C . VAL A 1 176 ? -19.469 3.533 6.992 1 97.38 176 VAL A C 1
ATOM 1380 O O . VAL A 1 176 ? -18.484 3.816 6.301 1 97.38 176 VAL A O 1
ATOM 1383 N N . SER A 1 177 ? -20.219 4.469 7.578 1 92.44 177 SER A N 1
ATOM 1384 C CA . SER A 1 177 ? -19.891 5.891 7.559 1 92.44 177 SER A CA 1
ATOM 1385 C C . SER A 1 177 ? -19.516 6.391 8.953 1 92.44 177 SER A C 1
ATOM 1387 O O . SER A 1 177 ? -19.953 5.816 9.953 1 92.44 177 SER A O 1
ATOM 1389 N N . MET B 1 1 ? -15.25 19.203 5.824 1 53.41 1 MET B N 1
ATOM 1390 C CA . MET B 1 1 ? -14.352 19.297 4.676 1 53.41 1 MET B CA 1
ATOM 1391 C C . MET B 1 1 ? -14.031 17.906 4.129 1 53.41 1 MET B C 1
ATOM 1393 O O . MET B 1 1 ? -14.102 17.672 2.92 1 53.41 1 MET B O 1
ATOM 1397 N N . ALA B 1 2 ? -13.734 16.922 5.082 1 64.25 2 ALA B N 1
ATOM 1398 C CA . ALA B 1 2 ? -13.523 15.531 4.66 1 64.25 2 ALA B CA 1
ATOM 1399 C C . ALA B 1 2 ? -14.75 14.992 3.93 1 64.25 2 ALA B C 1
ATOM 1401 O O . ALA B 1 2 ? -14.617 14.336 2.893 1 64.25 2 ALA B O 1
ATOM 1402 N N . SER B 1 3 ? -15.742 15.617 4.191 1 77.75 3 SER B N 1
ATOM 1403 C CA . SER B 1 3 ? -17 15.109 3.637 1 77.75 3 SER B CA 1
ATOM 1404 C C . SER B 1 3 ? -17.188 15.586 2.199 1 77.75 3 SER B C 1
ATOM 1406 O O . SER B 1 3 ? -17.609 14.812 1.337 1 77.75 3 SER B O 1
ATOM 1408 N N . LYS B 1 4 ? -16.625 16.734 1.919 1 87.88 4 LYS B N 1
ATOM 1409 C CA . LYS B 1 4 ? -16.797 17.266 0.567 1 87.88 4 LYS B CA 1
ATOM 1410 C C . LYS B 1 4 ? -15.883 16.531 -0.422 1 87.88 4 LYS B C 1
ATOM 1412 O O . LYS B 1 4 ? -16.312 16.188 -1.525 1 87.88 4 LYS B O 1
ATOM 1417 N N . LYS B 1 5 ? -14.625 16.328 -0.044 1 90.81 5 LYS B N 1
ATOM 1418 C CA . LYS B 1 5 ? -13.688 15.633 -0.919 1 90.81 5 LYS B CA 1
ATOM 1419 C C . LYS B 1 5 ? -14.133 14.203 -1.192 1 90.81 5 LYS B C 1
ATOM 1421 O O . LYS B 1 5 ? -14.008 13.711 -2.316 1 90.81 5 LYS B O 1
ATOM 1426 N N . LEU B 1 6 ? -14.656 13.555 -0.186 1 94.56 6 LEU B N 1
ATOM 1427 C CA . LEU B 1 6 ? -15.172 12.203 -0.373 1 94.56 6 LEU B CA 1
ATOM 1428 C C . LEU B 1 6 ? -16.312 12.195 -1.381 1 94.56 6 LEU B C 1
ATOM 1430 O O . LEU B 1 6 ? -16.375 11.32 -2.248 1 94.56 6 LEU B O 1
ATOM 1434 N N . GLN B 1 7 ? -17.172 13.172 -1.25 1 95.56 7 GLN B N 1
ATOM 1435 C CA . GLN B 1 7 ? -18.281 13.273 -2.188 1 95.56 7 GLN B CA 1
ATOM 1436 C C . GLN B 1 7 ? -17.781 13.484 -3.613 1 95.56 7 GLN B C 1
ATOM 1438 O O . GLN B 1 7 ? -18.359 12.961 -4.566 1 95.56 7 GLN B O 1
ATOM 1443 N N . GLU B 1 8 ? -16.766 14.258 -3.695 1 95.81 8 GLU B N 1
ATOM 1444 C CA . GLU B 1 8 ? -16.156 14.461 -5.008 1 95.81 8 GLU B CA 1
ATOM 1445 C C . GLU B 1 8 ? -15.617 13.148 -5.574 1 95.81 8 GLU B C 1
ATOM 1447 O O . GLU B 1 8 ? -15.812 12.852 -6.754 1 95.81 8 GLU B O 1
ATOM 1452 N N . PHE B 1 9 ? -14.922 12.344 -4.734 1 96.62 9 PHE B N 1
ATOM 1453 C CA . PHE B 1 9 ? -14.398 11.047 -5.156 1 96.62 9 PHE B CA 1
ATOM 1454 C C . PHE B 1 9 ? -15.531 10.141 -5.613 1 96.62 9 PHE B C 1
ATOM 1456 O O . PHE B 1 9 ? -15.438 9.5 -6.664 1 96.62 9 PHE B O 1
ATOM 1463 N N . LEU B 1 10 ? -16.578 10.148 -4.867 1 97.25 10 LEU B N 1
ATOM 1464 C CA . LEU B 1 10 ? -17.703 9.273 -5.172 1 97.25 10 LEU B CA 1
ATOM 1465 C C . LEU B 1 10 ? -18.406 9.719 -6.449 1 97.25 10 LEU B C 1
ATOM 1467 O O . LEU B 1 10 ? -18.875 8.883 -7.234 1 97.25 10 LEU B O 1
ATOM 1471 N N . LYS B 1 11 ? -18.516 10.992 -6.637 1 97.12 11 LYS B N 1
ATOM 1472 C CA . LYS B 1 11 ? -19.094 11.516 -7.871 1 97.12 11 LYS B CA 1
ATOM 1473 C C . LYS B 1 11 ? -18.25 11.109 -9.086 1 97.12 11 LYS B C 1
ATOM 1475 O O . LYS B 1 11 ? -18.797 10.68 -10.102 1 97.12 11 LYS B O 1
ATOM 1480 N N . ARG B 1 12 ? -16.922 11.258 -8.961 1 97.31 12 ARG B N 1
ATOM 1481 C CA . ARG B 1 12 ? -16.031 10.836 -10.039 1 97.31 12 ARG B CA 1
ATOM 1482 C C . ARG B 1 12 ? -16.188 9.344 -10.32 1 97.31 12 ARG B C 1
ATOM 1484 O O . ARG B 1 12 ? -16.141 8.922 -11.477 1 97.31 12 ARG B O 1
ATOM 1491 N N . ASN B 1 13 ? -16.359 8.578 -9.258 1 97.56 13 ASN B N 1
ATOM 1492 C CA . ASN B 1 13 ? -16.609 7.156 -9.445 1 97.56 13 ASN B CA 1
ATOM 1493 C C . ASN B 1 13 ? -17.875 6.91 -10.258 1 97.56 13 ASN B C 1
ATOM 1495 O O . ASN B 1 13 ? -17.859 6.164 -11.242 1 97.56 13 ASN B O 1
ATOM 1499 N N . GLU B 1 14 ? -18.859 7.547 -9.875 1 96.94 14 GLU B N 1
ATOM 1500 C CA . GLU B 1 14 ? -20.141 7.391 -10.562 1 96.94 14 GLU B CA 1
ATOM 1501 C C . GLU B 1 14 ? -20.016 7.742 -12.047 1 96.94 14 GLU B C 1
ATOM 1503 O O . GLU B 1 14 ? -20.547 7.027 -12.906 1 96.94 14 GLU B O 1
ATOM 1508 N N . GLU B 1 15 ? -19.328 8.758 -12.305 1 96.44 15 GLU B N 1
ATOM 1509 C CA . GLU B 1 15 ? -19.172 9.234 -13.672 1 96.44 15 GLU B CA 1
ATOM 1510 C C . GLU B 1 15 ? -18.344 8.25 -14.508 1 96.44 15 GLU B C 1
ATOM 1512 O O . GLU B 1 15 ? -18.5 8.188 -15.727 1 96.44 15 GLU B O 1
ATOM 1517 N N . SER B 1 16 ? -17.484 7.5 -13.82 1 95 16 SER B N 1
ATOM 1518 C CA . SER B 1 16 ? -16.578 6.602 -14.531 1 95 16 SER B CA 1
ATOM 1519 C C . SER B 1 16 ? -17.25 5.277 -14.867 1 95 16 SER B C 1
ATOM 1521 O O . SER B 1 16 ? -16.75 4.504 -15.68 1 95 16 SER B O 1
ATOM 1523 N N . LEU B 1 17 ? -18.453 5.016 -14.305 1 95.94 17 LEU B N 1
ATOM 1524 C CA . LEU B 1 17 ? -19.094 3.713 -14.391 1 95.94 17 LEU B CA 1
ATOM 1525 C C . LEU B 1 17 ? -19.484 3.391 -15.828 1 95.94 17 LEU B C 1
ATOM 1527 O O . LEU B 1 17 ? -19.406 2.236 -16.25 1 95.94 17 LEU B O 1
ATOM 1531 N N . GLU B 1 18 ? -19.859 4.363 -16.594 1 94.12 18 GLU B N 1
ATOM 1532 C CA . GLU B 1 18 ? -20.312 4.156 -17.969 1 94.12 18 GLU B CA 1
ATOM 1533 C C . GLU B 1 18 ? -19.203 3.59 -18.844 1 94.12 18 GLU B C 1
ATOM 1535 O O . GLU B 1 18 ? -19.469 2.826 -19.781 1 94.12 18 GLU B O 1
ATOM 1540 N N . ASN B 1 19 ? -17.969 3.846 -18.562 1 93.88 19 ASN B N 1
ATOM 1541 C CA . ASN B 1 19 ? -16.828 3.428 -19.375 1 93.88 19 ASN B CA 1
ATOM 1542 C C . ASN B 1 19 ? -16.016 2.336 -18.688 1 93.88 19 ASN B C 1
ATOM 1544 O O . ASN B 1 19 ? -14.93 1.984 -19.141 1 93.88 19 ASN B O 1
ATOM 1548 N N . HIS B 1 20 ? -16.516 1.827 -17.609 1 94.56 20 HIS B N 1
ATOM 1549 C CA . HIS B 1 20 ? -15.781 0.825 -16.844 1 94.56 20 HIS B CA 1
ATOM 1550 C C . HIS B 1 20 ? -15.68 -0.487 -17.609 1 94.56 20 HIS B C 1
ATOM 1552 O O . HIS B 1 20 ? -16.656 -0.948 -18.203 1 94.56 20 HIS B O 1
ATOM 1558 N N . GLN B 1 21 ? -14.508 -1.073 -17.719 1 93.75 21 GLN B N 1
ATOM 1559 C CA . GLN B 1 21 ? -14.258 -2.408 -18.25 1 93.75 21 GLN B CA 1
ATOM 1560 C C . GLN B 1 21 ? -13.867 -3.381 -17.141 1 93.75 21 GLN B C 1
ATOM 1562 O O . GLN B 1 21 ? -12.844 -3.191 -16.484 1 93.75 21 GLN B O 1
ATOM 1567 N N . PRO B 1 22 ? -14.633 -4.395 -17 1 94.44 22 PRO B N 1
ATOM 1568 C CA . PRO B 1 22 ? -14.305 -5.355 -15.938 1 94.44 22 PRO B CA 1
ATOM 1569 C C . PRO B 1 22 ? -12.953 -6.027 -16.141 1 94.44 22 PRO B C 1
ATOM 1571 O O . PRO B 1 22 ? -12.602 -6.387 -17.281 1 94.44 22 PRO B O 1
ATOM 1574 N N . PRO B 1 23 ? -12.211 -6.137 -15.062 1 94.44 23 PRO B N 1
ATOM 1575 C CA . PRO B 1 23 ? -10.992 -6.945 -15.164 1 94.44 23 PRO B CA 1
ATOM 1576 C C . PRO B 1 23 ? -11.281 -8.445 -15.203 1 94.44 23 PRO B C 1
ATOM 1578 O O . PRO B 1 23 ? -12.406 -8.867 -14.938 1 94.44 23 PRO B O 1
ATOM 1581 N N . PRO B 1 24 ? -10.305 -9.227 -15.594 1 93.31 24 PRO B N 1
ATOM 1582 C CA . PRO B 1 24 ? -10.5 -10.672 -15.469 1 93.31 24 PRO B CA 1
ATOM 1583 C C . PRO B 1 24 ? -10.75 -11.117 -14.031 1 93.31 24 PRO B C 1
ATOM 1585 O O . PRO B 1 24 ? -10.273 -10.477 -13.094 1 93.31 24 PRO B O 1
ATOM 1588 N N . LEU B 1 25 ? -11.484 -12.18 -13.906 1 93.75 25 LEU B N 1
ATOM 1589 C CA . LEU B 1 25 ? -11.703 -12.742 -12.578 1 93.75 25 LEU B CA 1
ATOM 1590 C C . LEU B 1 25 ? -10.43 -13.383 -12.039 1 93.75 25 LEU B C 1
ATOM 1592 O O . LEU B 1 25 ? -9.617 -13.898 -12.812 1 93.75 25 LEU B O 1
ATOM 1596 N N . LEU B 1 26 ? -10.328 -13.383 -10.734 1 92.62 26 LEU B N 1
ATOM 1597 C CA . LEU B 1 26 ? -9.148 -13.961 -10.102 1 92.62 26 LEU B CA 1
ATOM 1598 C C . LEU B 1 26 ? -8.992 -15.43 -10.484 1 92.62 26 LEU B C 1
ATOM 1600 O O . LEU B 1 26 ? -7.883 -15.891 -10.773 1 92.62 26 LEU B O 1
ATOM 1604 N N . GLN B 1 27 ? -10.062 -16.109 -10.531 1 90.5 27 GLN B N 1
ATOM 1605 C CA . GLN B 1 27 ? -10.031 -17.531 -10.875 1 90.5 27 GLN B CA 1
ATOM 1606 C C . GLN B 1 27 ? -9.445 -17.734 -12.266 1 90.5 27 GLN B C 1
ATOM 1608 O O . GLN B 1 27 ? -8.719 -18.703 -12.492 1 90.5 27 GLN B O 1
ATOM 1613 N N . ASP B 1 28 ? -9.781 -16.797 -13.148 1 90.94 28 ASP B N 1
ATOM 1614 C CA . ASP B 1 28 ? -9.266 -16.906 -14.508 1 90.94 28 ASP B CA 1
ATOM 1615 C C . ASP B 1 28 ? -7.766 -16.609 -14.547 1 90.94 28 ASP B C 1
ATOM 1617 O O . ASP B 1 28 ? -7.023 -17.25 -15.297 1 90.94 28 ASP B O 1
ATOM 1621 N N . ILE B 1 29 ? -7.359 -15.734 -13.719 1 87.94 29 ILE B N 1
ATOM 1622 C CA . ILE B 1 29 ? -5.949 -15.359 -13.656 1 87.94 29 ILE B CA 1
ATOM 1623 C C . ILE B 1 29 ? -5.133 -16.5 -13.07 1 87.94 29 ILE B C 1
ATOM 1625 O O . ILE B 1 29 ? -4.094 -16.875 -13.617 1 87.94 29 ILE B O 1
ATOM 1629 N N . VAL B 1 30 ? -5.637 -17.062 -12.055 1 84.88 30 VAL B N 1
ATOM 1630 C CA . VAL B 1 30 ? -4.914 -18.109 -11.344 1 84.88 30 VAL B CA 1
ATOM 1631 C C . VAL B 1 30 ? -4.902 -19.391 -12.18 1 84.88 30 VAL B C 1
ATOM 1633 O O . VAL B 1 30 ? -3.934 -20.156 -12.148 1 84.88 30 VAL B O 1
ATOM 1636 N N . SER B 1 31 ? -5.965 -19.547 -12.945 1 84.75 31 SER B N 1
ATOM 1637 C CA . SER B 1 31 ? -6.078 -20.75 -13.758 1 84.75 31 SER B CA 1
ATOM 1638 C C . SER B 1 31 ? -5.238 -20.656 -15.023 1 84.75 31 SER B C 1
ATOM 1640 O O . SER B 1 31 ? -4.867 -21.672 -15.609 1 84.75 31 SER B O 1
ATOM 1642 N N . ALA B 1 32 ? -5.258 -19.469 -15.594 1 76.06 32 ALA B N 1
ATOM 1643 C CA . ALA B 1 32 ? -4.516 -19.281 -16.844 1 76.06 32 ALA B CA 1
ATOM 1644 C C . ALA B 1 32 ? -3.049 -19.672 -16.656 1 76.06 32 ALA B C 1
ATOM 1646 O O . ALA B 1 32 ? -2.34 -19.906 -17.641 1 76.06 32 ALA B O 1
ATOM 1647 N N . LYS B 1 33 ? -2.67 -20.781 -16.156 1 62.41 33 LYS B N 1
ATOM 1648 C CA . LYS B 1 33 ? -1.393 -21.453 -15.953 1 62.41 33 LYS B CA 1
ATOM 1649 C C . LYS B 1 33 ? -0.228 -20.594 -16.422 1 62.41 33 LYS B C 1
ATOM 1651 O O . LYS B 1 33 ? 0.023 -20.469 -17.625 1 62.41 33 LYS B O 1
ATOM 1656 N N . SER B 1 34 ? 0.009 -19.5 -15.875 1 59.97 34 SER B N 1
ATOM 1657 C CA . SER B 1 34 ? 1.251 -18.891 -16.359 1 59.97 34 SER B CA 1
ATOM 1658 C C . SER B 1 34 ? 2.443 -19.359 -15.523 1 59.97 34 SER B C 1
ATOM 1660 O O . SER B 1 34 ? 2.336 -19.5 -14.305 1 59.97 34 SER B O 1
ATOM 1662 N N . ASP B 1 35 ? 3.324 -20.016 -16.203 1 60.09 35 ASP B N 1
ATOM 1663 C CA . ASP B 1 35 ? 4.613 -20.375 -15.633 1 60.09 35 ASP B CA 1
ATOM 1664 C C . ASP B 1 35 ? 5.277 -19.172 -14.961 1 60.09 35 ASP B C 1
ATOM 1666 O O . ASP B 1 35 ? 6.246 -19.328 -14.219 1 60.09 35 ASP B O 1
ATOM 1670 N N . SER B 1 36 ? 4.621 -18.016 -15.289 1 66.81 36 SER B N 1
ATOM 1671 C CA . SER B 1 36 ? 5.379 -16.875 -14.797 1 66.81 36 SER B CA 1
ATOM 1672 C C . SER B 1 36 ? 4.852 -16.406 -13.438 1 66.81 36 SER B C 1
ATOM 1674 O O . SER B 1 36 ? 3.639 -16.328 -13.234 1 66.81 36 SER B O 1
ATOM 1676 N N . GLY B 1 37 ? 5.676 -16.281 -12.484 1 84.62 37 GLY B N 1
ATOM 1677 C CA . GLY B 1 37 ? 5.355 -15.773 -11.164 1 84.62 37 GLY B CA 1
ATOM 1678 C C . GLY B 1 37 ? 4.941 -14.312 -11.172 1 84.62 37 GLY B C 1
ATOM 1679 O O . GLY B 1 37 ? 4.969 -13.664 -12.219 1 84.62 37 GLY B O 1
ATOM 1680 N N . ALA B 1 38 ? 4.41 -13.891 -10.164 1 91.5 38 ALA B N 1
ATOM 1681 C CA . ALA B 1 38 ? 3.889 -12.531 -10 1 91.5 38 ALA B CA 1
ATOM 1682 C C . ALA B 1 38 ? 5.004 -11.555 -9.656 1 91.5 38 ALA B C 1
ATOM 1684 O O . ALA B 1 38 ? 6.012 -11.93 -9.055 1 91.5 38 ALA B O 1
ATOM 1685 N N . ILE B 1 39 ? 4.867 -10.328 -10.094 1 95.62 39 ILE B N 1
ATOM 1686 C CA . ILE B 1 39 ? 5.77 -9.227 -9.773 1 95.62 39 ILE B CA 1
ATOM 1687 C C . ILE B 1 39 ? 5.152 -8.359 -8.68 1 95.62 39 ILE B C 1
ATOM 1689 O O . ILE B 1 39 ? 3.969 -8.023 -8.734 1 95.62 39 ILE B O 1
ATOM 1693 N N . TYR B 1 40 ? 5.949 -8.102 -7.703 1 97.88 40 TYR B N 1
ATOM 1694 C CA . TYR B 1 40 ? 5.559 -7.227 -6.602 1 97.88 40 TYR B CA 1
ATOM 1695 C C . TYR B 1 40 ? 6.383 -5.941 -6.609 1 97.88 40 TYR B C 1
ATOM 1697 O O . TYR B 1 40 ? 7.602 -5.98 -6.785 1 97.88 40 TYR B O 1
ATOM 1705 N N . ILE B 1 41 ? 5.727 -4.812 -6.441 1 98.62 41 ILE B N 1
ATOM 1706 C CA . ILE B 1 41 ? 6.402 -3.543 -6.203 1 98.62 41 ILE B CA 1
ATOM 1707 C C . ILE B 1 41 ? 6.105 -3.053 -4.789 1 98.62 41 ILE B C 1
ATOM 1709 O O . ILE B 1 41 ? 4.941 -2.9 -4.41 1 98.62 41 ILE B O 1
ATOM 1713 N N . LEU B 1 42 ? 7.07 -2.977 -3.973 1 98.88 42 LEU B N 1
ATOM 1714 C CA . LEU B 1 42 ? 6.996 -2.342 -2.662 1 98.88 42 LEU B CA 1
ATOM 1715 C C . LEU B 1 42 ? 7.484 -0.898 -2.73 1 98.88 42 LEU B C 1
ATOM 1717 O O . LEU B 1 42 ? 8.648 -0.646 -3.053 1 98.88 42 LEU B O 1
ATOM 1721 N N . THR B 1 43 ? 6.594 0.107 -2.449 1 98.81 43 THR B N 1
ATOM 1722 C CA . THR B 1 43 ? 6.957 1.511 -2.604 1 98.81 43 THR B CA 1
ATOM 1723 C C . THR B 1 43 ? 6.223 2.377 -1.586 1 98.81 43 THR B C 1
ATOM 1725 O O . THR B 1 43 ? 5.461 1.865 -0.762 1 98.81 43 THR B O 1
ATOM 1728 N N . CYS B 1 44 ? 6.496 3.633 -1.65 1 98.69 44 CYS B N 1
ATOM 1729 C CA . CYS B 1 44 ? 5.988 4.551 -0.637 1 98.69 44 CYS B CA 1
ATOM 1730 C C . CYS B 1 44 ? 4.523 4.895 -0.896 1 98.69 44 CYS B C 1
ATOM 1732 O O . CYS B 1 44 ? 4.09 4.941 -2.049 1 98.69 44 CYS B O 1
ATOM 1734 N N . SER B 1 45 ? 3.77 5.211 0.132 1 98.25 45 SER B N 1
ATOM 1735 C CA . SER B 1 45 ? 2.369 5.625 0.115 1 98.25 45 SER B CA 1
ATOM 1736 C C . SER B 1 45 ? 2.229 7.074 -0.347 1 98.25 45 SER B C 1
ATOM 1738 O O . SER B 1 45 ? 1.115 7.547 -0.583 1 98.25 45 SER B O 1
ATOM 1740 N N . ASP B 1 46 ? 3.279 7.77 -0.629 1 97.19 46 ASP B N 1
ATOM 1741 C CA . ASP B 1 46 ? 3.291 9.18 -1.013 1 97.19 46 ASP B CA 1
ATOM 1742 C C . ASP B 1 46 ? 2.387 9.422 -2.219 1 97.19 46 ASP B C 1
ATOM 1744 O O . ASP B 1 46 ? 2.404 8.656 -3.184 1 97.19 46 ASP B O 1
ATOM 1748 N N . ALA B 1 47 ? 1.632 10.539 -2.127 1 94.56 47 ALA B N 1
ATOM 1749 C CA . ALA B 1 47 ? 0.662 10.875 -3.164 1 94.56 47 ALA B CA 1
ATOM 1750 C C . ALA B 1 47 ? 1.363 11.266 -4.465 1 94.56 47 ALA B C 1
ATOM 1752 O O . ALA B 1 47 ? 0.739 11.297 -5.527 1 94.56 47 ALA B O 1
ATOM 1753 N N . ARG B 1 48 ? 2.639 11.578 -4.371 1 94.25 48 ARG B N 1
ATOM 1754 C CA . ARG B 1 48 ? 3.391 12.039 -5.531 1 94.25 48 ARG B CA 1
ATOM 1755 C C . ARG B 1 48 ? 4.035 10.875 -6.27 1 94.25 48 ARG B C 1
ATOM 1757 O O . ARG B 1 48 ? 4.598 11.055 -7.355 1 94.25 48 ARG B O 1
ATOM 1764 N N . VAL B 1 49 ? 3.865 9.656 -5.707 1 94.62 49 VAL B N 1
ATOM 1765 C CA . VAL B 1 49 ? 4.535 8.484 -6.258 1 94.62 49 VAL B CA 1
ATOM 1766 C C . VAL B 1 49 ? 3.504 7.426 -6.633 1 94.62 49 VAL B C 1
ATOM 1768 O O . VAL B 1 49 ? 2.656 7.055 -5.812 1 94.62 49 VAL B O 1
ATOM 1771 N N . ASP B 1 50 ? 3.527 6.965 -7.867 1 94.31 50 ASP B N 1
ATOM 1772 C CA . ASP B 1 50 ? 2.672 5.891 -8.359 1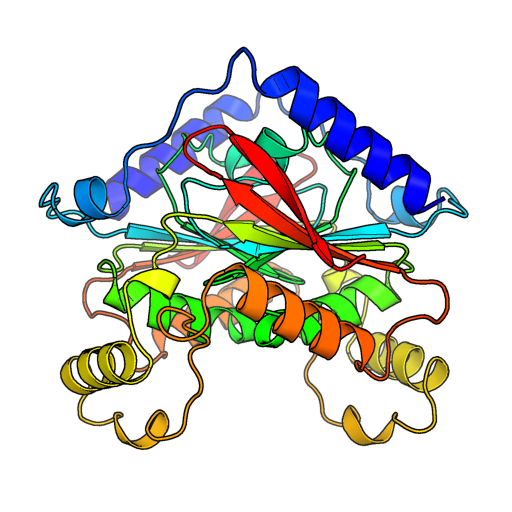 94.31 50 ASP B CA 1
ATOM 1773 C C . ASP B 1 50 ? 3.438 4.973 -9.312 1 94.31 50 ASP B C 1
ATOM 1775 O O . ASP B 1 50 ? 3.881 5.402 -10.375 1 94.31 50 ASP B O 1
ATOM 1779 N N . PRO B 1 51 ? 3.564 3.705 -8.922 1 96 51 PRO B N 1
ATOM 1780 C CA . PRO B 1 51 ? 4.297 2.783 -9.797 1 96 51 PRO B CA 1
ATOM 1781 C C . PRO B 1 51 ? 3.75 2.758 -11.219 1 96 51 PRO B C 1
ATOM 1783 O O . PRO B 1 51 ? 4.5 2.523 -12.172 1 96 51 PRO B O 1
ATOM 1786 N N . ARG B 1 52 ? 2.518 2.979 -11.43 1 93.75 52 ARG B N 1
ATOM 1787 C CA . ARG B 1 52 ? 1.933 3.021 -12.766 1 93.75 52 ARG B CA 1
ATOM 1788 C C . ARG B 1 52 ? 2.582 4.109 -13.609 1 93.75 52 ARG B C 1
ATOM 1790 O O . ARG B 1 52 ? 2.797 3.924 -14.812 1 93.75 52 ARG B O 1
ATOM 1797 N N . ASP B 1 53 ? 2.898 5.207 -12.992 1 93.44 53 ASP B N 1
ATOM 1798 C CA . ASP B 1 53 ? 3.496 6.324 -13.719 1 93.44 53 ASP B CA 1
ATOM 1799 C C . ASP B 1 53 ? 4.961 6.051 -14.039 1 93.44 53 ASP B C 1
ATOM 1801 O O . ASP B 1 53 ? 5.379 6.156 -15.195 1 93.44 53 ASP B O 1
ATOM 1805 N N . TYR B 1 54 ? 5.758 5.57 -13.023 1 94.75 54 TYR B N 1
ATOM 1806 C CA . TYR B 1 54 ? 7.195 5.559 -13.258 1 94.75 54 TYR B CA 1
ATOM 1807 C C . TYR B 1 54 ? 7.633 4.246 -13.906 1 94.75 54 TYR B C 1
ATOM 1809 O O . TYR B 1 54 ? 8.734 4.148 -14.445 1 94.75 54 TYR B O 1
ATOM 1817 N N . PHE B 1 55 ? 6.719 3.264 -13.938 1 96.38 55 PHE B N 1
ATOM 1818 C CA . PHE B 1 55 ? 7.043 2.031 -14.648 1 96.38 55 PHE B CA 1
ATOM 1819 C C . PHE B 1 55 ? 6.125 1.839 -15.852 1 96.38 55 PHE B C 1
ATOM 1821 O O . PHE B 1 55 ? 6.25 0.855 -16.578 1 96.38 55 PHE B O 1
ATOM 1828 N N . GLY B 1 56 ? 5.152 2.717 -16.016 1 93.62 56 GLY B N 1
ATOM 1829 C CA . GLY B 1 56 ? 4.199 2.531 -17.094 1 93.62 56 GLY B CA 1
ATOM 1830 C C . GLY B 1 56 ? 3.439 1.222 -17 1 93.62 56 GLY B C 1
ATOM 1831 O O . GLY B 1 56 ? 3.291 0.513 -18 1 93.62 56 GLY B O 1
ATOM 1832 N N . LEU B 1 57 ? 3.049 0.877 -15.789 1 94.06 57 LEU B N 1
ATOM 1833 C CA . LEU B 1 57 ? 2.402 -0.413 -15.57 1 94.06 57 LEU B CA 1
ATOM 1834 C C . LEU B 1 57 ? 1.035 -0.458 -16.25 1 94.06 57 LEU B C 1
ATOM 1836 O O . LEU B 1 57 ? 0.285 0.52 -16.203 1 94.06 57 LEU B O 1
ATOM 1840 N N . LYS B 1 58 ? 0.807 -1.529 -16.875 1 88.88 58 LYS B N 1
ATOM 1841 C CA . LYS B 1 58 ? -0.544 -1.839 -17.328 1 88.88 58 LYS B CA 1
ATOM 1842 C C . LYS B 1 58 ? -1.328 -2.594 -16.266 1 88.88 58 LYS B C 1
ATOM 1844 O O . LYS B 1 58 ? -0.742 -3.145 -15.328 1 88.88 58 LYS B O 1
ATOM 1849 N N . PHE B 1 59 ? -2.57 -2.494 -16.422 1 84.31 59 PHE B N 1
ATOM 1850 C CA . PHE B 1 59 ? -3.457 -3.133 -15.461 1 84.31 59 PHE B CA 1
ATOM 1851 C C . PHE B 1 59 ? -3.139 -4.617 -15.328 1 84.31 59 PHE B C 1
ATOM 1853 O O . PHE B 1 59 ? -2.986 -5.312 -16.328 1 84.31 59 PHE B O 1
ATOM 1860 N N . GLY B 1 60 ? -2.92 -5.051 -14.094 1 86.94 60 GLY B N 1
ATOM 1861 C CA . GLY B 1 60 ? -2.734 -6.473 -13.844 1 86.94 60 GLY B CA 1
ATOM 1862 C C . GLY B 1 60 ? -1.279 -6.898 -13.891 1 86.94 60 GLY B C 1
ATOM 1863 O O . GLY B 1 60 ? -0.95 -8.031 -13.539 1 86.94 60 GLY B O 1
ATOM 1864 N N . GLU B 1 61 ? -0.324 -6.059 -14.18 1 91.25 61 GLU B N 1
ATOM 1865 C CA . GLU B 1 61 ? 1.053 -6.453 -14.461 1 91.25 61 GLU B CA 1
ATOM 1866 C C . GLU B 1 61 ? 1.836 -6.672 -13.164 1 91.25 61 GLU B C 1
ATOM 1868 O O . GLU B 1 61 ? 2.812 -7.426 -13.148 1 91.25 61 GLU B O 1
ATOM 1873 N N . ALA B 1 62 ? 1.431 -5.98 -12.109 1 95.5 62 ALA B N 1
ATOM 1874 C CA . ALA B 1 62 ? 2.172 -6.105 -10.852 1 95.5 62 ALA B CA 1
ATOM 1875 C C . ALA B 1 62 ? 1.253 -5.91 -9.648 1 95.5 62 ALA B C 1
ATOM 1877 O O . ALA B 1 62 ? 0.326 -5.098 -9.695 1 95.5 62 ALA B O 1
ATOM 1878 N N . LEU B 1 63 ? 1.457 -6.684 -8.641 1 97.25 63 LEU B N 1
ATOM 1879 C CA . LEU B 1 63 ? 0.874 -6.422 -7.328 1 97.25 63 LEU B CA 1
ATOM 1880 C C . LEU B 1 63 ? 1.633 -5.312 -6.605 1 97.25 63 LEU B C 1
ATOM 1882 O O . LEU B 1 63 ? 2.863 -5.266 -6.652 1 97.25 63 LEU B O 1
ATOM 1886 N N . ILE B 1 64 ? 0.897 -4.375 -5.945 1 98.38 64 ILE B N 1
ATOM 1887 C CA . ILE B 1 64 ? 1.532 -3.172 -5.422 1 98.38 64 ILE B CA 1
ATOM 1888 C C . ILE B 1 64 ? 1.312 -3.086 -3.914 1 98.38 64 ILE B C 1
ATOM 1890 O O . ILE B 1 64 ? 0.17 -3.08 -3.445 1 98.38 64 ILE B O 1
ATOM 1894 N N . ILE B 1 65 ? 2.344 -3.086 -3.178 1 98.81 65 ILE B N 1
ATOM 1895 C CA . ILE B 1 65 ? 2.332 -2.834 -1.741 1 98.81 65 ILE B CA 1
ATOM 1896 C C . ILE B 1 65 ? 2.855 -1.426 -1.461 1 98.81 65 ILE B C 1
ATOM 1898 O O . ILE B 1 65 ? 3.945 -1.062 -1.906 1 98.81 65 ILE B O 1
ATOM 1902 N N . ARG B 1 66 ? 2.039 -0.599 -0.782 1 98.75 66 ARG B N 1
ATOM 1903 C CA . ARG B 1 66 ? 2.41 0.781 -0.486 1 98.75 66 ARG B CA 1
ATOM 1904 C C . ARG B 1 66 ? 2.25 1.084 1 1 98.75 66 ARG B C 1
ATOM 1906 O O . ARG B 1 66 ? 1.189 0.839 1.578 1 98.75 66 ARG B O 1
ATOM 1913 N N . ASN B 1 67 ? 3.283 1.554 1.604 1 98.75 67 ASN B N 1
ATOM 1914 C CA . ASN B 1 67 ? 3.295 2.018 2.986 1 98.75 67 ASN B CA 1
ATOM 1915 C C . ASN B 1 67 ? 4.262 3.184 3.18 1 98.75 67 ASN B C 1
ATOM 1917 O O . ASN B 1 67 ? 4.906 3.623 2.227 1 98.75 67 ASN B O 1
ATOM 1921 N N . ALA B 1 68 ? 4.262 3.742 4.395 1 98.56 68 ALA B N 1
ATOM 1922 C CA . ALA B 1 68 ? 5.168 4.859 4.648 1 98.56 68 ALA B CA 1
ATOM 1923 C C . ALA B 1 68 ? 6.621 4.457 4.395 1 98.56 68 ALA B C 1
ATOM 1925 O O . ALA B 1 68 ? 7.133 3.529 5.02 1 98.56 68 ALA B O 1
ATOM 1926 N N . GLY B 1 69 ? 7.23 5.094 3.354 1 98.31 69 GLY B N 1
ATOM 1927 C CA . GLY B 1 69 ? 8.641 4.879 3.064 1 98.31 69 GLY B CA 1
ATOM 1928 C C . GLY B 1 69 ? 8.891 3.658 2.201 1 98.31 69 GLY B C 1
ATOM 1929 O O . GLY B 1 69 ? 10.031 3.4 1.799 1 98.31 69 GLY B O 1
ATOM 1930 N N . GLY B 1 70 ? 7.805 2.775 1.946 1 98.69 70 GLY B N 1
ATOM 1931 C CA . GLY B 1 70 ? 8.016 1.549 1.194 1 98.69 70 GLY B CA 1
ATOM 1932 C C . GLY B 1 70 ? 8.844 0.523 1.942 1 98.69 70 GLY B C 1
ATOM 1933 O O . GLY B 1 70 ? 9.688 -0.151 1.351 1 98.69 70 GLY B O 1
ATOM 1934 N N . ARG B 1 71 ? 8.609 0.376 3.166 1 98.75 71 ARG B N 1
ATOM 1935 C CA . ARG B 1 71 ? 9.469 -0.433 4.02 1 98.75 71 ARG B CA 1
ATOM 1936 C C . ARG B 1 71 ? 9.008 -1.886 4.047 1 98.75 71 ARG B C 1
ATOM 1938 O O . ARG B 1 71 ? 7.809 -2.158 4.098 1 98.75 71 ARG B O 1
ATOM 1945 N N . ALA B 1 72 ? 9.914 -2.785 4.23 1 98.75 72 ALA B N 1
ATOM 1946 C CA . ALA B 1 72 ? 9.648 -4.219 4.176 1 98.75 72 ALA B CA 1
ATOM 1947 C C . ALA B 1 72 ? 8.836 -4.676 5.383 1 98.75 72 ALA B C 1
ATOM 1949 O O . ALA B 1 72 ? 8.047 -5.621 5.289 1 98.75 72 ALA B O 1
ATOM 1950 N N . VAL B 1 73 ? 8.953 -4.008 6.48 1 97.44 73 VAL B N 1
ATOM 1951 C CA . VAL B 1 73 ? 8.398 -4.453 7.754 1 97.44 73 VAL B CA 1
ATOM 1952 C C . VAL B 1 73 ? 6.883 -4.609 7.633 1 97.44 73 VAL B C 1
ATOM 1954 O O . VAL B 1 73 ? 6.293 -5.512 8.234 1 97.44 73 VAL B O 1
ATOM 1957 N N . ASP B 1 74 ? 6.246 -3.814 6.82 1 98.06 74 ASP B N 1
ATOM 1958 C CA . ASP B 1 74 ? 4.797 -3.848 6.684 1 98.06 74 ASP B CA 1
ATOM 1959 C C . ASP B 1 74 ? 4.379 -4.691 5.48 1 98.06 74 ASP B C 1
ATOM 1961 O O . ASP B 1 74 ? 3.205 -4.707 5.102 1 98.06 74 ASP B O 1
ATOM 1965 N N . ALA B 1 75 ? 5.332 -5.348 4.852 1 98.69 75 ALA B N 1
ATOM 1966 C CA . ALA B 1 75 ? 5.023 -5.973 3.568 1 98.69 75 ALA B CA 1
ATOM 1967 C C . ALA B 1 75 ? 4.898 -7.484 3.713 1 98.69 75 ALA B C 1
ATOM 1969 O O . ALA B 1 75 ? 4.367 -8.156 2.824 1 98.69 75 ALA B O 1
ATOM 1970 N N . PHE B 1 76 ? 5.379 -8.078 4.812 1 98.44 76 PHE B N 1
ATOM 1971 C CA . PHE B 1 76 ? 5.562 -9.516 4.887 1 98.44 76 PHE B CA 1
ATOM 1972 C C . PHE B 1 76 ? 4.219 -10.234 4.914 1 98.44 76 PHE B C 1
ATOM 1974 O O . PHE B 1 76 ? 4.031 -11.242 4.23 1 98.44 76 PHE B O 1
ATOM 1981 N N . ARG B 1 77 ? 3.275 -9.703 5.703 1 98.31 77 ARG B N 1
ATOM 1982 C CA . ARG B 1 77 ? 1.961 -10.336 5.719 1 98.31 77 ARG B CA 1
ATOM 1983 C C . ARG B 1 77 ? 1.358 -10.383 4.316 1 98.31 77 ARG B C 1
ATOM 1985 O O . ARG B 1 77 ? 0.783 -11.391 3.916 1 98.31 77 ARG B O 1
ATOM 1992 N N . SER B 1 78 ? 1.511 -9.297 3.607 1 98.62 78 SER B N 1
ATOM 1993 C CA . SER B 1 78 ? 0.991 -9.227 2.246 1 98.62 78 SER B CA 1
ATOM 1994 C C . SER B 1 78 ? 1.691 -10.234 1.338 1 98.62 78 SER B C 1
ATOM 1996 O O . SER B 1 78 ? 1.038 -10.953 0.579 1 98.62 78 SER B O 1
ATOM 1998 N N . LEU B 1 79 ? 3.01 -10.289 1.44 1 98.38 79 LEU B N 1
ATOM 1999 C CA . LEU B 1 79 ? 3.783 -11.234 0.642 1 98.38 79 LEU B CA 1
ATOM 2000 C C . LEU B 1 79 ? 3.398 -12.672 0.975 1 98.38 79 LEU B C 1
ATOM 2002 O O . LEU B 1 79 ? 3.324 -13.523 0.085 1 98.38 79 LEU B O 1
ATOM 2006 N N . GLU B 1 80 ? 3.166 -12.938 2.191 1 98.06 80 GLU B N 1
ATOM 2007 C CA . GLU B 1 80 ? 2.773 -14.273 2.637 1 98.06 80 GLU B CA 1
ATOM 2008 C C . GLU B 1 80 ? 1.427 -14.68 2.045 1 98.06 80 GLU B C 1
ATOM 2010 O O . GLU B 1 80 ? 1.309 -15.734 1.421 1 98.06 80 GLU B O 1
ATOM 2015 N N . VAL B 1 81 ? 0.48 -13.789 2.184 1 97.75 81 VAL B N 1
ATOM 2016 C CA . VAL B 1 81 ? -0.87 -14.109 1.728 1 97.75 81 VAL B CA 1
ATOM 2017 C C . VAL B 1 81 ? -0.89 -14.203 0.203 1 97.75 81 VAL B C 1
ATOM 2019 O O . VAL B 1 81 ? -1.272 -15.234 -0.355 1 97.75 81 VAL B O 1
ATOM 2022 N N . MET B 1 82 ? -0.425 -13.195 -0.452 1 96.44 82 MET B N 1
ATOM 2023 C CA . MET B 1 82 ? -0.505 -13.133 -1.909 1 96.44 82 MET B CA 1
ATOM 2024 C C . MET B 1 82 ? 0.399 -14.18 -2.551 1 96.44 82 MET B C 1
ATOM 2026 O O . MET B 1 82 ? 0.064 -14.734 -3.598 1 96.44 82 MET B O 1
ATOM 2030 N N . GLY B 1 83 ? 1.502 -14.477 -1.889 1 95 83 GLY B N 1
ATOM 2031 C CA . GLY B 1 83 ? 2.418 -15.492 -2.393 1 95 83 GLY B CA 1
ATOM 2032 C C . GLY B 1 83 ? 1.818 -16.891 -2.414 1 95 83 GLY B C 1
ATOM 2033 O O . GLY B 1 83 ? 2.283 -17.75 -3.152 1 95 83 GLY B O 1
ATOM 2034 N N . THR B 1 84 ? 0.819 -17.141 -1.562 1 94.75 84 THR B N 1
ATOM 2035 C CA . THR B 1 84 ? 0.174 -18.453 -1.538 1 94.75 84 THR B CA 1
ATOM 2036 C C . THR B 1 84 ? -0.925 -18.531 -2.594 1 94.75 84 THR B C 1
ATOM 2038 O O . THR B 1 84 ? -1.381 -19.625 -2.941 1 94.75 84 THR B O 1
ATOM 2041 N N . ILE B 1 85 ? -1.384 -17.359 -3.062 1 92.12 85 ILE B N 1
ATOM 2042 C CA . ILE B 1 85 ? -2.395 -17.312 -4.113 1 92.12 85 ILE B CA 1
ATOM 2043 C C . ILE B 1 85 ? -1.728 -17.453 -5.48 1 92.12 85 ILE B C 1
ATOM 2045 O O . ILE B 1 85 ? -2.236 -18.156 -6.355 1 92.12 85 ILE B O 1
ATOM 2049 N N . GLY B 1 86 ? -0.579 -16.844 -5.621 1 88.19 86 GLY B N 1
ATOM 2050 C CA . GLY B 1 86 ? 0.267 -16.938 -6.801 1 88.19 86 GLY B CA 1
ATOM 2051 C C . GLY B 1 86 ? 1.748 -16.875 -6.477 1 88.19 86 GLY B C 1
ATOM 2052 O O . GLY B 1 86 ? 2.158 -16.188 -5.547 1 88.19 86 GLY B O 1
ATOM 2053 N N . PRO B 1 87 ? 2.506 -17.562 -7.227 1 88.75 87 PRO B N 1
ATOM 2054 C CA . PRO B 1 87 ? 3.938 -17.594 -6.918 1 88.75 87 PRO B CA 1
ATOM 2055 C C . PRO B 1 87 ? 4.609 -16.234 -7.117 1 88.75 87 PRO B C 1
ATOM 2057 O O . PRO B 1 87 ? 4.238 -15.492 -8.031 1 88.75 87 PRO B O 1
ATOM 2060 N N . ILE B 1 88 ? 5.613 -15.977 -6.344 1 94.62 88 ILE B N 1
ATOM 2061 C CA . ILE B 1 88 ? 6.387 -14.742 -6.426 1 94.62 88 ILE B CA 1
ATOM 2062 C C . ILE B 1 88 ? 7.59 -14.945 -7.344 1 94.62 88 ILE B C 1
ATOM 2064 O O . ILE B 1 88 ? 8.375 -15.883 -7.152 1 94.62 88 ILE B O 1
ATOM 2068 N N . ASP B 1 89 ? 7.734 -14.094 -8.289 1 95 89 ASP B N 1
ATOM 2069 C CA . ASP B 1 89 ? 8.859 -14.156 -9.219 1 95 89 ASP B CA 1
ATOM 2070 C C . ASP B 1 89 ? 9.867 -13.039 -8.945 1 95 89 ASP B C 1
ATOM 2072 O O . ASP B 1 89 ? 11.078 -13.266 -8.938 1 95 89 ASP B O 1
ATOM 2076 N N . LEU B 1 90 ? 9.305 -11.852 -8.695 1 96.81 90 LEU B N 1
ATOM 2077 C CA . LEU B 1 90 ? 10.125 -10.656 -8.578 1 96.81 90 LEU B CA 1
ATOM 2078 C C . LEU B 1 90 ? 9.523 -9.68 -7.57 1 96.81 90 LEU B C 1
ATOM 2080 O O . LEU B 1 90 ? 8.312 -9.461 -7.562 1 96.81 90 LEU B O 1
ATOM 2084 N N . ILE B 1 91 ? 10.344 -9.227 -6.688 1 98.31 91 ILE B N 1
ATOM 2085 C CA . ILE B 1 91 ? 9.992 -8.125 -5.797 1 98.31 91 ILE B CA 1
ATOM 2086 C C . ILE B 1 91 ? 10.898 -6.926 -6.07 1 98.31 91 ILE B C 1
ATOM 2088 O O . ILE B 1 91 ? 12.125 -7.035 -5.996 1 98.31 91 ILE B O 1
ATOM 2092 N N . VAL B 1 92 ? 10.32 -5.809 -6.43 1 98.69 92 VAL B N 1
ATOM 2093 C CA . VAL B 1 92 ? 11.055 -4.566 -6.648 1 98.69 92 VAL B CA 1
ATOM 2094 C C . VAL B 1 92 ? 10.758 -3.588 -5.512 1 98.69 92 VAL B C 1
ATOM 2096 O O . VAL B 1 92 ? 9.617 -3.152 -5.34 1 98.69 92 VAL B O 1
ATOM 2099 N N . VAL B 1 93 ? 11.758 -3.252 -4.758 1 98.88 93 VAL B N 1
ATOM 2100 C CA . VAL B 1 93 ? 11.656 -2.246 -3.707 1 98.88 93 VAL B CA 1
ATOM 2101 C C . VAL B 1 93 ? 12.031 -0.875 -4.266 1 98.88 93 VAL B C 1
ATOM 2103 O O . VAL B 1 93 ? 13.133 -0.695 -4.797 1 98.88 93 VAL B O 1
ATOM 2106 N N . VAL B 1 94 ? 11.141 0.087 -4.141 1 98.81 94 VAL B N 1
ATOM 2107 C CA . VAL B 1 94 ? 11.383 1.415 -4.695 1 98.81 94 VAL B CA 1
ATOM 2108 C C . VAL B 1 94 ? 11.18 2.473 -3.611 1 98.81 94 VAL B C 1
ATOM 2110 O O . VAL B 1 94 ? 10.078 2.637 -3.096 1 98.81 94 VAL B O 1
ATOM 2113 N N . HIS B 1 95 ? 12.227 3.111 -3.186 1 98.81 95 HIS B N 1
ATOM 2114 C CA . HIS B 1 95 ? 12.141 4.34 -2.4 1 98.81 95 HIS B CA 1
ATOM 2115 C C . HIS B 1 95 ? 12.344 5.57 -3.279 1 98.81 95 HIS B C 1
ATOM 2117 O O . HIS B 1 95 ? 12.719 5.449 -4.449 1 98.81 95 HIS B O 1
ATOM 2123 N N . HIS B 1 96 ? 12.031 6.793 -2.758 1 98.62 96 HIS B N 1
ATOM 2124 C CA . HIS B 1 96 ? 12.07 7.938 -3.662 1 98.62 96 HIS B CA 1
ATOM 2125 C C . HIS B 1 96 ? 12.68 9.156 -2.982 1 98.62 96 HIS B C 1
ATOM 2127 O O . HIS B 1 96 ? 12.641 9.273 -1.755 1 98.62 96 HIS B O 1
ATOM 2133 N N . THR B 1 97 ? 13.211 10.023 -3.77 1 97.81 97 THR B N 1
ATOM 2134 C CA . THR B 1 97 ? 13.75 11.273 -3.266 1 97.81 97 THR B CA 1
ATOM 2135 C C . THR B 1 97 ? 12.641 12.188 -2.76 1 97.81 97 THR B C 1
ATOM 2137 O O . THR B 1 97 ? 11.477 12.023 -3.141 1 97.81 97 THR B O 1
ATOM 2140 N N . ASP B 1 98 ? 12.969 13.125 -1.808 1 97.25 98 ASP B N 1
ATOM 2141 C CA . ASP B 1 98 ? 12.039 14.086 -1.225 1 97.25 98 ASP B CA 1
ATOM 2142 C C . ASP B 1 98 ? 10.906 13.383 -0.482 1 97.25 98 ASP B C 1
ATOM 2144 O O . ASP B 1 98 ? 9.781 13.875 -0.438 1 97.25 98 ASP B O 1
ATOM 2148 N N . CYS B 1 99 ? 11.188 12.156 0.003 1 97.81 99 CYS B N 1
ATOM 2149 C CA . CYS B 1 99 ? 10.266 11.398 0.838 1 97.81 99 CYS B CA 1
ATOM 2150 C C . CYS B 1 99 ? 10.172 12 2.236 1 97.81 99 CYS B C 1
ATOM 2152 O O . CYS B 1 99 ? 11.188 12.422 2.799 1 97.81 99 CYS B O 1
ATOM 2154 N N . GLY B 1 100 ? 9 12.023 2.785 1 95.38 100 GLY B N 1
ATOM 2155 C CA . GLY B 1 100 ? 8.852 12.5 4.152 1 95.38 100 GLY B CA 1
ATOM 2156 C C . GLY B 1 100 ? 9.742 11.773 5.141 1 95.38 100 GLY B C 1
ATOM 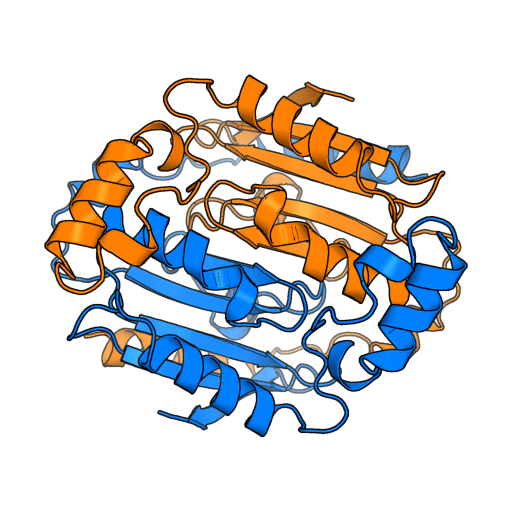2157 O O . GLY B 1 100 ? 10.172 12.352 6.137 1 95.38 100 GLY B O 1
ATOM 2158 N N . ALA B 1 101 ? 10.047 10.516 4.867 1 95.5 101 ALA B N 1
ATOM 2159 C CA . ALA B 1 101 ? 10.883 9.688 5.738 1 95.5 101 ALA B CA 1
ATOM 2160 C C . ALA B 1 101 ? 12.305 10.234 5.812 1 95.5 101 ALA B C 1
ATOM 2162 O O . ALA B 1 101 ? 13.055 9.906 6.738 1 95.5 101 ALA B O 1
ATOM 2163 N N . VAL B 1 102 ? 12.656 11.031 4.863 1 94.94 102 VAL B N 1
ATOM 2164 C CA . VAL B 1 102 ? 13.992 11.609 4.867 1 94.94 102 VAL B CA 1
ATOM 2165 C C . VAL B 1 102 ? 13.984 12.914 5.668 1 94.94 102 VAL B C 1
ATOM 2167 O O . VAL B 1 102 ? 15.047 13.414 6.059 1 94.94 102 VAL B O 1
ATOM 2170 N N . PHE B 1 103 ? 12.812 13.453 5.977 1 93.38 103 PHE B N 1
ATOM 2171 C CA . PHE B 1 103 ? 12.75 14.766 6.609 1 93.38 103 PHE B CA 1
ATOM 2172 C C . PHE B 1 103 ? 12.289 14.641 8.062 1 93.38 103 PHE B C 1
ATOM 2174 O O . PHE B 1 103 ? 12.078 15.648 8.734 1 93.38 103 PHE B O 1
ATOM 2181 N N . THR B 1 104 ? 12.102 13.453 8.516 1 94.62 104 THR B N 1
ATOM 2182 C CA . THR B 1 104 ? 11.688 13.219 9.898 1 94.62 104 THR B CA 1
ATOM 2183 C C . THR B 1 104 ? 12.539 12.141 10.547 1 94.62 104 THR B C 1
ATOM 2185 O O . THR B 1 104 ? 13.289 11.438 9.859 1 94.62 104 THR B O 1
ATOM 2188 N N . THR B 1 105 ? 12.555 12.094 11.852 1 96.69 105 THR B N 1
ATOM 2189 C CA . THR B 1 105 ? 13.312 11.094 12.602 1 96.69 105 THR B CA 1
ATOM 2190 C C . THR B 1 105 ? 12.375 10.25 13.469 1 96.69 105 THR B C 1
ATOM 2192 O O . THR B 1 105 ? 11.227 10.633 13.695 1 96.69 105 THR B O 1
ATOM 2195 N N . GLU B 1 106 ? 12.961 9.117 13.891 1 97.5 106 GLU B N 1
ATOM 2196 C CA . GLU B 1 106 ? 12.234 8.266 14.82 1 97.5 106 GLU B CA 1
ATOM 2197 C C . GLU B 1 106 ? 11.75 9.055 16.031 1 97.5 106 GLU B C 1
ATOM 2199 O O . GLU B 1 106 ? 10.586 8.953 16.422 1 97.5 106 GLU B O 1
ATOM 2204 N N . GLU B 1 107 ? 12.625 9.891 16.516 1 97.12 107 GLU B N 1
ATOM 2205 C CA . GLU B 1 107 ? 12.328 10.648 17.719 1 97.12 107 GLU B CA 1
ATOM 2206 C C . GLU B 1 107 ? 11.273 11.719 17.469 1 97.12 107 GLU B C 1
ATOM 2208 O O . GLU B 1 107 ? 10.414 11.961 18.312 1 97.12 107 GLU B O 1
ATOM 2213 N N . GLU B 1 108 ? 11.352 12.336 16.344 1 97.06 108 GLU B N 1
ATOM 2214 C CA . GLU B 1 108 ? 10.367 13.359 16.016 1 97.06 108 GLU B CA 1
ATOM 2215 C C . GLU B 1 108 ? 8.969 12.766 15.883 1 97.06 108 GLU B C 1
ATOM 2217 O O . GLU B 1 108 ? 8 13.328 16.391 1 97.06 108 GLU B O 1
ATOM 2222 N N . VAL B 1 109 ? 8.852 11.602 15.242 1 97.62 109 VAL B N 1
ATOM 2223 C CA . VAL B 1 109 ? 7.57 10.922 15.094 1 97.62 109 VAL B CA 1
ATOM 2224 C C . VAL B 1 109 ? 7.031 10.531 16.469 1 97.62 109 VAL B C 1
ATOM 2226 O O . VAL B 1 109 ? 5.879 10.82 16.797 1 97.62 109 VAL B O 1
ATOM 2229 N N . ARG B 1 110 ? 7.895 9.969 17.219 1 98.19 110 ARG B N 1
ATOM 2230 C CA . ARG B 1 110 ? 7.52 9.531 18.547 1 98.19 110 ARG B CA 1
ATOM 2231 C C . ARG B 1 110 ? 7.039 10.703 19.406 1 98.19 110 ARG B C 1
ATOM 2233 O O . ARG B 1 110 ? 6.02 10.602 20.078 1 98.19 110 ARG B O 1
ATOM 2240 N N . SER B 1 111 ? 7.762 11.797 19.391 1 97.94 111 SER B N 1
ATOM 2241 C CA . SER B 1 111 ? 7.43 12.977 20.188 1 97.94 111 SER B CA 1
ATOM 2242 C C . SER B 1 111 ? 6.086 13.562 19.766 1 97.94 111 SER B C 1
ATOM 2244 O O . SER B 1 111 ? 5.254 13.891 20.609 1 97.94 111 SER B O 1
ATOM 2246 N N . LYS B 1 112 ? 5.867 13.641 18.516 1 96.94 112 LYS B N 1
ATOM 2247 C CA . LYS B 1 112 ? 4.621 14.219 18.016 1 96.94 112 LYS B CA 1
ATOM 2248 C C . LYS B 1 112 ? 3.426 13.344 18.375 1 96.94 112 LYS B C 1
ATOM 2250 O O . LYS B 1 112 ? 2.375 13.852 18.766 1 96.94 112 LYS B O 1
ATOM 2255 N N . LEU B 1 113 ? 3.59 12.039 18.25 1 97.56 113 LEU B N 1
ATOM 2256 C CA . LEU B 1 113 ? 2.518 11.117 18.609 1 97.56 113 LEU B CA 1
ATOM 2257 C C . LEU B 1 113 ? 2.238 11.164 20.109 1 97.56 113 LEU B C 1
ATOM 2259 O O . LEU B 1 113 ? 1.08 11.195 20.531 1 97.56 113 LEU B O 1
ATOM 2263 N N . SER B 1 114 ? 3.295 11.234 20.859 1 97.75 114 SER B N 1
ATOM 2264 C CA . SER B 1 114 ? 3.158 11.281 22.312 1 97.75 114 SER B CA 1
ATOM 2265 C C . SER B 1 114 ? 2.467 12.562 22.766 1 97.75 114 SER B C 1
ATOM 2267 O O . SER B 1 114 ? 1.716 12.562 23.734 1 97.75 114 SER B O 1
ATOM 2269 N N . HIS B 1 115 ? 2.73 13.594 22.062 1 96.56 115 HIS B N 1
ATOM 2270 C CA . HIS B 1 115 ? 2.064 14.859 22.359 1 96.56 115 HIS B CA 1
ATOM 2271 C C . HIS B 1 115 ? 0.583 14.797 22.016 1 96.56 115 HIS B C 1
ATOM 2273 O O . HIS B 1 115 ? -0.255 15.336 22.734 1 96.56 115 HIS B O 1
ATOM 2279 N N . ARG B 1 116 ? 0.32 14.133 20.953 1 94.19 116 ARG B N 1
ATOM 2280 C CA . ARG B 1 116 ? -1.059 14.023 20.484 1 94.19 116 ARG B CA 1
ATOM 2281 C C . ARG B 1 116 ? -1.876 13.133 21.422 1 94.19 116 ARG B C 1
ATOM 2283 O O . ARG B 1 116 ? -3.059 13.391 21.656 1 94.19 116 ARG B O 1
ATOM 2290 N N . ALA B 1 117 ? -1.224 12.109 21.875 1 96.38 117 ALA B N 1
ATOM 2291 C CA . ALA B 1 117 ? -1.882 11.172 22.781 1 96.38 117 ALA B CA 1
ATOM 2292 C C . ALA B 1 117 ? -0.963 10.797 23.953 1 96.38 117 ALA B C 1
ATOM 2294 O O . ALA B 1 117 ? -0.486 9.656 24.016 1 96.38 117 ALA B O 1
ATOM 2295 N N . PRO B 1 118 ? -0.863 11.656 24.891 1 97.12 118 PRO B N 1
ATOM 2296 C CA . PRO B 1 118 ? 0.092 11.453 25.984 1 97.12 118 PRO B CA 1
ATOM 2297 C C . PRO B 1 118 ? -0.187 10.18 26.781 1 97.12 118 PRO B C 1
ATOM 2299 O O . PRO B 1 118 ? 0.747 9.516 27.25 1 97.12 118 PRO B O 1
ATOM 2302 N N . ALA B 1 119 ? -1.432 9.766 26.906 1 97.12 119 ALA B N 1
ATOM 2303 C CA . ALA B 1 119 ? -1.817 8.594 27.672 1 97.12 119 ALA B CA 1
ATOM 2304 C C . ALA B 1 119 ? -1.306 7.312 27.031 1 97.12 119 ALA B C 1
ATOM 2306 O O . ALA B 1 119 ? -1.224 6.27 27.688 1 97.12 119 ALA B O 1
ATOM 2307 N N . HIS B 1 120 ? -0.941 7.441 25.75 1 96.94 120 HIS B N 1
ATOM 2308 C CA . HIS B 1 120 ? -0.545 6.246 25.031 1 96.94 120 HIS B CA 1
ATOM 2309 C C . HIS B 1 120 ? 0.925 6.305 24.625 1 96.94 120 HIS B C 1
ATOM 2311 O O . HIS B 1 120 ? 1.389 5.492 23.828 1 96.94 120 HIS B O 1
ATOM 2317 N N . ALA B 1 121 ? 1.651 7.203 25.078 1 96.94 121 ALA B N 1
ATOM 2318 C CA . ALA B 1 121 ? 3.053 7.422 24.734 1 96.94 121 ALA B CA 1
ATOM 2319 C C . ALA B 1 121 ? 3.889 6.176 25 1 96.94 121 ALA B C 1
ATOM 2321 O O . ALA B 1 121 ? 4.777 5.836 24.219 1 96.94 121 ALA B O 1
ATOM 2322 N N . ASP B 1 122 ? 3.572 5.449 26.031 1 97.12 122 ASP B N 1
ATOM 2323 C CA . ASP B 1 122 ? 4.352 4.281 26.438 1 97.12 122 ASP B CA 1
ATOM 2324 C C . ASP B 1 122 ? 4.227 3.154 25.422 1 97.12 122 ASP B C 1
ATOM 2326 O O . ASP B 1 122 ? 5.164 2.377 25.234 1 97.12 122 ASP B O 1
ATOM 2330 N N . SER B 1 123 ? 3.129 3.119 24.781 1 96.19 123 SER B N 1
ATOM 2331 C CA . SER B 1 123 ? 2.873 2.033 23.844 1 96.19 123 SER B CA 1
ATOM 2332 C C . SER B 1 123 ? 3.785 2.133 22.625 1 96.19 123 SER B C 1
ATOM 2334 O O . SER B 1 123 ? 3.947 1.16 21.875 1 96.19 123 SER B O 1
ATOM 2336 N N . ILE B 1 124 ? 4.422 3.273 22.406 1 97.25 124 ILE B N 1
ATOM 2337 C CA . ILE B 1 124 ? 5.23 3.438 21.203 1 97.25 124 ILE B CA 1
ATOM 2338 C C . ILE B 1 124 ? 6.656 3.816 21.594 1 97.25 124 ILE B C 1
ATOM 2340 O O . ILE B 1 124 ? 7.426 4.297 20.75 1 97.25 1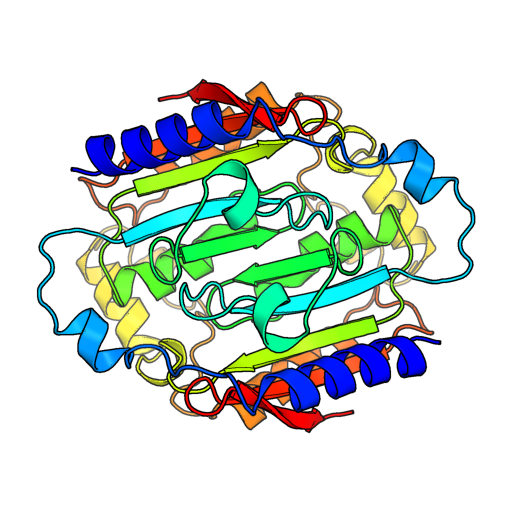24 ILE B O 1
ATOM 2344 N N . LYS B 1 125 ? 7.059 3.684 22.812 1 96.62 125 LYS B N 1
ATOM 2345 C CA . LYS B 1 125 ? 8.352 4.133 23.312 1 96.62 125 LYS B CA 1
ATOM 2346 C C . LYS B 1 125 ? 9.5 3.455 22.578 1 96.62 125 LYS B C 1
ATOM 2348 O O . LYS B 1 125 ? 10.523 4.082 22.297 1 96.62 125 LYS B O 1
ATOM 2353 N N . ASP B 1 126 ? 9.305 2.18 22.188 1 96.5 126 ASP B N 1
ATOM 2354 C CA . ASP B 1 126 ? 10.375 1.435 21.531 1 96.5 126 ASP B CA 1
ATOM 2355 C C . ASP B 1 126 ? 9.992 1.067 20.094 1 96.5 126 ASP B C 1
ATOM 2357 O O . ASP B 1 126 ? 10.625 0.208 19.484 1 96.5 126 ASP B O 1
ATOM 2361 N N . LYS B 1 127 ? 8.953 1.687 19.641 1 96.88 127 LYS B N 1
ATOM 2362 C CA . LYS B 1 127 ? 8.469 1.356 18.312 1 96.88 127 LYS B CA 1
ATOM 2363 C C . LYS B 1 127 ? 9.406 1.906 17.234 1 96.88 127 LYS B C 1
ATOM 2365 O O . LYS B 1 127 ? 9.914 3.023 17.359 1 96.88 127 LYS B O 1
ATOM 2370 N N . TRP B 1 128 ? 9.688 1.015 16.203 1 97.25 128 TRP B N 1
ATOM 2371 C CA . TRP B 1 128 ? 10.43 1.43 15.031 1 97.25 128 TRP B CA 1
ATOM 2372 C C . TRP B 1 128 ? 9.5 1.999 13.969 1 97.25 128 TRP B C 1
ATOM 2374 O O . TRP B 1 128 ? 8.531 1.35 13.57 1 97.25 128 TRP B O 1
ATOM 2384 N N . PHE B 1 129 ? 9.773 3.234 13.469 1 97.81 129 PHE B N 1
ATOM 2385 C CA . PHE B 1 129 ? 8.891 3.902 12.523 1 97.81 129 PHE B CA 1
ATOM 2386 C C . PHE B 1 129 ? 9.461 3.838 11.109 1 97.81 129 PHE B C 1
ATOM 2388 O O . PHE B 1 129 ? 8.758 4.105 10.133 1 97.81 129 PHE B O 1
ATOM 2395 N N . GLY B 1 130 ? 10.695 3.502 10.984 1 97.31 130 GLY B N 1
ATOM 2396 C CA . GLY B 1 130 ? 11.281 3.227 9.68 1 97.31 130 GLY B CA 1
ATOM 2397 C C . GLY B 1 130 ? 11.648 4.48 8.914 1 97.31 130 GLY B C 1
ATOM 2398 O O . GLY B 1 130 ? 11.539 4.52 7.684 1 97.31 130 GLY B O 1
ATOM 2399 N N . THR B 1 131 ? 12.047 5.582 9.609 1 96.94 131 THR B N 1
ATOM 2400 C CA . THR B 1 131 ? 12.531 6.793 8.961 1 96.94 131 THR B CA 1
ATOM 2401 C C . THR B 1 131 ? 13.953 6.598 8.438 1 96.94 131 THR B C 1
ATOM 2403 O O . THR B 1 131 ? 14.648 5.66 8.844 1 96.94 131 THR B O 1
ATOM 2406 N N . PHE B 1 132 ? 14.344 7.34 7.465 1 94.62 132 PHE B N 1
ATOM 2407 C CA . PHE B 1 132 ? 15.695 7.094 6.98 1 94.62 132 PHE B CA 1
ATOM 2408 C C . PHE B 1 132 ? 16.406 8.406 6.676 1 94.62 132 PHE B C 1
ATOM 2410 O O . PHE B 1 132 ? 17.25 8.469 5.773 1 94.62 132 PHE B O 1
ATOM 2417 N N . ARG B 1 133 ? 16.031 9.477 7.457 1 93.94 133 ARG B N 1
ATOM 2418 C CA . ARG B 1 133 ? 16.797 10.727 7.418 1 93.94 133 ARG B CA 1
ATOM 2419 C C . ARG B 1 133 ? 18.281 10.469 7.684 1 93.94 133 ARG B C 1
ATOM 2421 O O . ARG B 1 133 ? 19.141 11.016 6.996 1 93.94 133 ARG B O 1
ATOM 2428 N N . ASP B 1 134 ? 18.578 9.531 8.578 1 93.31 134 ASP B N 1
ATOM 2429 C CA . ASP B 1 134 ? 19.953 9.328 9.039 1 93.31 134 ASP B CA 1
ATOM 2430 C C . ASP B 1 134 ? 20.703 8.359 8.125 1 93.31 134 ASP B C 1
ATOM 2432 O O . ASP B 1 134 ? 21.922 8.414 8.031 1 93.31 134 ASP B O 1
ATOM 2436 N N . VAL B 1 135 ? 20.031 7.477 7.438 1 95.31 135 VAL B N 1
ATOM 2437 C CA . VAL B 1 135 ? 20.734 6.438 6.684 1 95.31 135 VAL B CA 1
ATOM 2438 C C . VAL B 1 135 ? 20.672 6.754 5.191 1 95.31 135 VAL B C 1
ATOM 2440 O O . VAL B 1 135 ? 21.5 6.281 4.418 1 95.31 135 VAL B O 1
ATOM 2443 N N . GLY B 1 136 ? 19.641 7.527 4.758 1 97 136 GLY B N 1
ATOM 2444 C CA . GLY B 1 136 ? 19.5 7.883 3.355 1 97 136 GLY B CA 1
ATOM 2445 C C . GLY B 1 136 ? 18.688 6.887 2.566 1 97 136 GLY B C 1
ATOM 2446 O O . GLY B 1 136 ? 18.344 5.809 3.07 1 97 136 GLY B O 1
ATOM 2447 N N . ILE B 1 137 ? 18.406 7.211 1.399 1 97.88 137 ILE B N 1
ATOM 2448 C CA . ILE B 1 137 ? 17.5 6.469 0.536 1 97.88 137 ILE B CA 1
ATOM 2449 C C . ILE B 1 137 ? 18.156 5.152 0.11 1 97.88 137 ILE B C 1
ATOM 2451 O O . ILE B 1 137 ? 17.547 4.086 0.23 1 97.88 137 ILE B O 1
ATOM 2455 N N . ASP B 1 138 ? 19.438 5.219 -0.335 1 98.5 138 ASP B N 1
ATOM 2456 C CA . ASP B 1 138 ? 20.094 4.016 -0.839 1 98.5 138 ASP B CA 1
ATOM 2457 C C . ASP B 1 138 ? 20.219 2.957 0.254 1 98.5 138 ASP B C 1
ATOM 2459 O O . ASP B 1 138 ? 19.891 1.789 0.031 1 98.5 138 ASP B O 1
ATOM 2463 N N . GLU B 1 139 ? 20.609 3.41 1.389 1 98.44 139 GLU B N 1
ATOM 2464 C CA . GLU B 1 139 ? 20.781 2.459 2.482 1 98.44 139 GLU B CA 1
ATOM 2465 C C . GLU B 1 139 ? 19.438 1.901 2.945 1 98.44 139 GLU B C 1
ATOM 2467 O O . GLU B 1 139 ? 19.344 0.732 3.324 1 98.44 139 GLU B O 1
ATOM 2472 N N . SER B 1 140 ? 18.391 2.721 2.979 1 98.5 140 SER B N 1
ATOM 2473 C CA . SER B 1 140 ? 17.062 2.215 3.342 1 98.5 140 SER B CA 1
ATOM 2474 C C . SER B 1 140 ? 16.609 1.119 2.383 1 98.5 140 SER B C 1
ATOM 2476 O O . SER B 1 140 ? 16.031 0.122 2.805 1 98.5 140 SER B O 1
ATOM 2478 N N . ILE B 1 141 ? 16.906 1.297 1.099 1 98.88 141 ILE B N 1
ATOM 2479 C CA . ILE B 1 141 ? 16.578 0.302 0.083 1 98.88 141 ILE B CA 1
ATOM 2480 C C . ILE B 1 141 ? 17.375 -0.979 0.343 1 98.88 141 ILE B C 1
ATOM 2482 O O . ILE B 1 141 ? 16.812 -2.076 0.337 1 98.88 141 ILE B O 1
ATOM 2486 N N . ARG B 1 142 ? 18.641 -0.852 0.576 1 98.81 142 ARG B N 1
ATOM 2487 C CA . ARG B 1 142 ? 19.469 -2.02 0.839 1 98.81 142 ARG B CA 1
ATOM 2488 C C . ARG B 1 142 ? 18.969 -2.789 2.055 1 98.81 142 ARG B C 1
ATOM 2490 O O . ARG B 1 142 ? 18.922 -4.02 2.0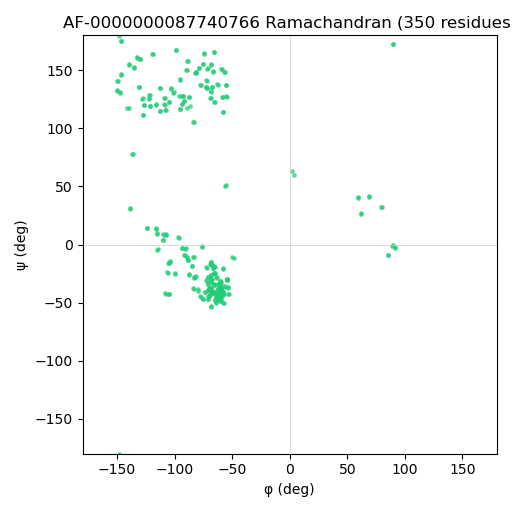39 1 98.81 142 ARG B O 1
ATOM 2497 N N . GLN B 1 143 ? 18.641 -2.051 3.098 1 98.44 143 GLN B N 1
ATOM 2498 C CA . GLN B 1 143 ? 18.094 -2.676 4.301 1 98.44 143 GLN B CA 1
ATOM 2499 C C . GLN B 1 143 ? 16.844 -3.48 3.986 1 98.44 143 GLN B C 1
ATOM 2501 O O . GLN B 1 143 ? 16.703 -4.629 4.414 1 98.44 143 GLN B O 1
ATOM 2506 N N . ASP B 1 144 ? 15.906 -2.893 3.295 1 98.81 144 ASP B N 1
ATOM 2507 C CA . ASP B 1 144 ? 14.633 -3.545 3.014 1 98.81 144 ASP B CA 1
ATOM 2508 C C . ASP B 1 144 ? 14.82 -4.742 2.082 1 98.81 144 ASP B C 1
ATOM 2510 O O . ASP B 1 144 ? 14.203 -5.789 2.273 1 98.81 144 ASP B O 1
ATOM 2514 N N . VAL B 1 145 ? 15.703 -4.602 1.049 1 98.81 145 VAL B N 1
ATOM 2515 C CA . VAL B 1 145 ? 16 -5.719 0.16 1 98.81 145 VAL B CA 1
ATOM 2516 C C . VAL B 1 145 ? 16.609 -6.867 0.961 1 98.81 145 VAL B C 1
ATOM 2518 O O . VAL B 1 145 ? 16.219 -8.023 0.794 1 98.81 145 VAL B O 1
ATOM 2521 N N . GLN B 1 146 ? 17.531 -6.543 1.812 1 98.69 146 GLN B N 1
ATOM 2522 C CA . GLN B 1 146 ? 18.172 -7.57 2.627 1 98.69 146 GLN B CA 1
ATOM 2523 C C . GLN B 1 146 ? 17.156 -8.266 3.533 1 98.69 146 GLN B C 1
ATOM 2525 O O . GLN B 1 146 ? 17.188 -9.484 3.688 1 98.69 146 GLN B O 1
ATOM 2530 N N . GLU B 1 147 ? 16.312 -7.488 4.141 1 98.62 147 GLU B N 1
ATOM 2531 C CA . GLU B 1 147 ? 15.289 -8.062 5 1 98.62 147 GLU B CA 1
ATOM 2532 C C . GLU B 1 147 ? 14.406 -9.039 4.227 1 98.62 147 GLU B C 1
ATOM 2534 O O . GLU B 1 147 ? 14.062 -10.109 4.734 1 98.62 147 GLU B O 1
ATOM 2539 N N . ILE B 1 148 ? 14.023 -8.656 3.02 1 98.81 148 ILE B N 1
ATOM 2540 C CA . ILE B 1 148 ? 13.172 -9.523 2.207 1 98.81 148 ILE B CA 1
ATOM 2541 C C . ILE B 1 148 ? 13.953 -10.766 1.777 1 98.81 148 ILE B C 1
ATOM 2543 O O . ILE B 1 148 ? 13.414 -11.875 1.775 1 98.81 148 ILE B O 1
ATOM 2547 N N . ARG B 1 149 ? 15.203 -10.617 1.427 1 98.38 149 ARG B N 1
ATOM 2548 C CA . ARG B 1 149 ? 16.031 -11.734 0.999 1 98.38 149 ARG B CA 1
ATOM 2549 C C . ARG B 1 149 ? 16.234 -12.734 2.139 1 98.38 149 ARG B C 1
ATOM 2551 O O . ARG B 1 149 ? 16.422 -13.922 1.9 1 98.38 149 ARG B O 1
ATOM 2558 N N . LYS B 1 150 ? 16.125 -12.273 3.367 1 97.69 150 LYS B N 1
ATOM 2559 C CA . LYS B 1 150 ? 16.297 -13.133 4.535 1 97.69 150 LYS B CA 1
ATOM 2560 C C . LYS B 1 150 ? 14.961 -13.727 4.98 1 97.69 150 LYS B C 1
ATOM 2562 O O . LYS B 1 150 ? 14.906 -14.539 5.902 1 97.69 150 LYS B O 1
ATOM 2567 N N . TRP B 1 151 ? 13.898 -13.25 4.406 1 97.81 151 TRP B N 1
ATOM 2568 C CA . TRP B 1 151 ? 12.562 -13.719 4.75 1 97.81 151 TRP B CA 1
ATOM 2569 C C . TRP B 1 151 ? 12.438 -15.219 4.508 1 97.81 151 TRP B C 1
ATOM 2571 O O . TRP B 1 151 ? 12.656 -15.695 3.391 1 97.81 151 TRP B O 1
ATOM 2581 N N . SER B 1 152 ? 12.016 -15.992 5.469 1 96.88 152 SER B N 1
ATOM 2582 C CA . SER B 1 152 ? 12.078 -17.453 5.492 1 96.88 152 SER B CA 1
ATOM 2583 C C . SER B 1 152 ? 11.164 -18.062 4.434 1 96.88 152 SER B C 1
ATOM 2585 O O . SER B 1 152 ? 11.383 -19.188 4 1 96.88 152 SER B O 1
ATOM 2587 N N . PHE B 1 153 ? 10.227 -17.312 3.998 1 97.25 153 PHE B N 1
ATOM 2588 C CA . PHE B 1 153 ? 9.234 -17.906 3.105 1 97.25 153 PHE B CA 1
ATOM 2589 C C . PHE B 1 153 ? 9.43 -17.406 1.677 1 97.25 153 PHE B C 1
ATOM 2591 O O . PHE B 1 153 ? 8.578 -17.625 0.814 1 97.25 153 PHE B O 1
ATOM 2598 N N . LEU B 1 154 ? 10.5 -16.703 1.421 1 97.06 154 LEU B N 1
ATOM 2599 C CA . LEU B 1 154 ? 10.82 -16.266 0.065 1 97.06 154 LEU B CA 1
ATOM 2600 C C . LEU B 1 154 ? 11.102 -17.469 -0.836 1 97.06 154 LEU B C 1
ATOM 2602 O O . LEU B 1 154 ? 11.969 -18.297 -0.528 1 97.06 154 LEU B O 1
ATOM 2606 N N . PRO B 1 155 ? 10.352 -17.578 -1.921 1 93.94 155 PRO B N 1
ATOM 2607 C CA . PRO B 1 155 ? 10.672 -18.672 -2.848 1 93.94 155 PRO B CA 1
ATOM 2608 C C . PRO B 1 155 ? 12.117 -18.609 -3.34 1 93.94 155 PRO B C 1
ATOM 2610 O O . PRO B 1 155 ? 12.656 -17.531 -3.568 1 93.94 155 PRO B O 1
ATOM 2613 N N . GLU B 1 156 ? 12.672 -19.734 -3.605 1 90.94 156 GLU B N 1
ATOM 2614 C CA . GLU B 1 156 ? 14.078 -19.859 -3.977 1 90.94 156 GLU B CA 1
ATOM 2615 C C . GLU B 1 156 ? 14.375 -19.125 -5.277 1 90.94 156 GLU B C 1
ATOM 2617 O O . GLU B 1 156 ? 15.438 -18.5 -5.422 1 90.94 156 GLU B O 1
ATOM 2622 N N . LYS B 1 157 ? 13.445 -19.109 -6.18 1 89.81 157 LYS B N 1
ATOM 2623 C CA . LYS B 1 157 ? 13.703 -18.547 -7.504 1 89.81 157 LYS B CA 1
ATOM 2624 C C . LYS B 1 157 ? 13.297 -17.078 -7.57 1 89.81 157 LYS B C 1
ATOM 2626 O O . LYS B 1 157 ? 13.508 -16.422 -8.586 1 89.81 157 LYS B O 1
ATOM 2631 N N . ALA B 1 158 ? 12.727 -16.562 -6.469 1 94.69 158 ALA B N 1
ATOM 2632 C CA . ALA B 1 158 ? 12.273 -15.164 -6.484 1 94.69 158 ALA B CA 1
ATOM 2633 C C . ALA B 1 158 ? 13.461 -14.203 -6.461 1 94.69 158 ALA B C 1
ATOM 2635 O O . ALA B 1 158 ? 14.406 -14.398 -5.688 1 94.69 158 ALA B O 1
ATOM 2636 N N . GLN B 1 159 ? 13.406 -13.203 -7.309 1 96.25 159 GLN B N 1
ATOM 2637 C CA . GLN B 1 159 ? 14.406 -12.133 -7.309 1 96.25 159 GLN B CA 1
ATOM 2638 C C . GLN B 1 159 ? 13.93 -10.938 -6.492 1 96.25 159 GLN B C 1
ATOM 2640 O O . GLN B 1 159 ? 12.742 -10.602 -6.5 1 96.25 159 GLN B O 1
ATOM 2645 N N . VAL B 1 160 ? 14.828 -10.344 -5.801 1 98.19 160 VAL B N 1
ATOM 2646 C CA . VAL B 1 160 ? 14.562 -9.125 -5.035 1 98.19 160 VAL B CA 1
ATOM 2647 C C . VAL B 1 160 ? 15.562 -8.039 -5.422 1 98.19 160 VAL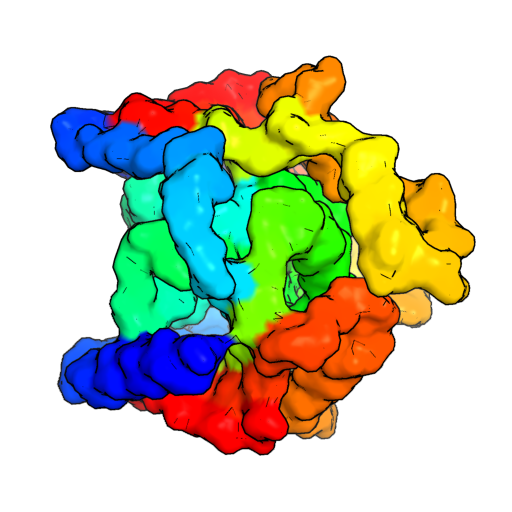 B C 1
ATOM 2649 O O . VAL B 1 160 ? 16.781 -8.234 -5.305 1 98.19 160 VAL B O 1
ATOM 2652 N N . VAL B 1 161 ? 15.047 -6.887 -5.93 1 98.56 161 VAL B N 1
ATOM 2653 C CA . VAL B 1 161 ? 15.906 -5.801 -6.387 1 98.56 161 VAL B CA 1
ATOM 2654 C C . VAL B 1 161 ? 15.445 -4.48 -5.773 1 98.56 161 VAL B C 1
ATOM 2656 O O . VAL B 1 161 ? 14.344 -4.395 -5.223 1 98.56 161 VAL B O 1
ATOM 2659 N N . GLY B 1 162 ? 16.328 -3.521 -5.75 1 98.75 162 GLY B N 1
ATOM 2660 C CA . GLY B 1 162 ? 16.047 -2.229 -5.148 1 98.75 162 GLY B CA 1
ATOM 2661 C C . GLY B 1 162 ? 16.406 -1.062 -6.047 1 98.75 162 GLY B C 1
ATOM 2662 O O . GLY B 1 162 ? 17.469 -1.056 -6.664 1 98.75 162 GLY B O 1
ATOM 2663 N N . TYR B 1 163 ? 15.547 -0.085 -6.133 1 98.75 163 TYR B N 1
ATOM 2664 C CA . TYR B 1 163 ? 15.742 1.094 -6.969 1 98.75 163 TYR B CA 1
ATOM 2665 C C . TYR B 1 163 ? 15.367 2.365 -6.215 1 98.75 163 TYR B C 1
ATOM 2667 O O . TYR B 1 163 ? 14.516 2.338 -5.32 1 98.75 163 TYR B O 1
ATOM 2675 N N . ALA B 1 164 ? 16 3.436 -6.605 1 98.75 164 ALA B N 1
ATOM 2676 C CA . ALA B 1 164 ? 15.656 4.773 -6.133 1 98.75 164 ALA B CA 1
ATOM 2677 C C . ALA B 1 164 ? 14.992 5.59 -7.238 1 98.75 164 ALA B C 1
ATOM 2679 O O . ALA B 1 164 ? 15.531 5.699 -8.344 1 98.75 164 ALA B O 1
ATOM 2680 N N . LEU B 1 165 ? 13.875 6.09 -6.934 1 98.62 165 LEU B N 1
ATOM 2681 C CA . LEU B 1 165 ? 13.18 6.992 -7.844 1 98.62 165 LEU B CA 1
ATOM 2682 C C . LEU B 1 165 ? 13.516 8.445 -7.523 1 98.62 165 LEU B C 1
ATOM 2684 O O . LEU B 1 165 ? 13.305 8.906 -6.402 1 98.62 165 LEU B O 1
ATOM 2688 N N . ASP B 1 166 ? 14.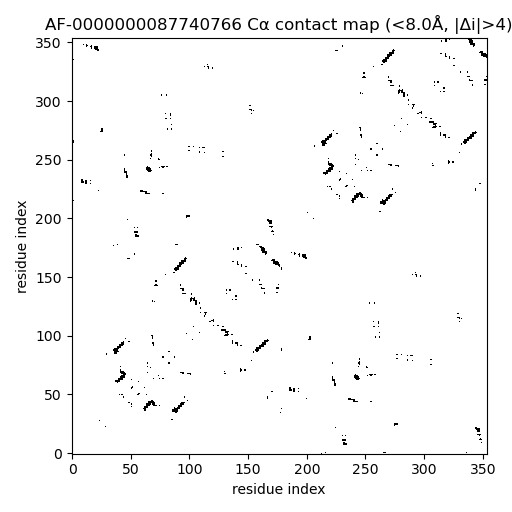062 9.141 -8.461 1 98.12 166 ASP B N 1
ATOM 2689 C CA . ASP B 1 166 ? 14.156 10.594 -8.367 1 98.12 166 ASP B CA 1
ATOM 2690 C C . ASP B 1 166 ? 12.867 11.266 -8.828 1 98.12 166 ASP B C 1
ATOM 2692 O O . ASP B 1 166 ? 12.594 11.336 -10.031 1 98.12 166 ASP B O 1
ATOM 2696 N N . ILE B 1 167 ? 12.07 11.773 -7.859 1 95.88 167 ILE B N 1
ATOM 2697 C CA . ILE B 1 167 ? 10.727 12.203 -8.227 1 95.88 167 ILE B CA 1
ATOM 2698 C C . ILE B 1 167 ? 10.797 13.492 -9.031 1 95.88 167 ILE B C 1
ATOM 2700 O O . ILE B 1 167 ? 9.844 13.852 -9.727 1 95.88 167 ILE B O 1
ATOM 2704 N N . GLU B 1 168 ? 11.883 14.227 -8.953 1 95.94 168 GLU B N 1
ATOM 2705 C CA . GLU B 1 168 ? 12.039 15.461 -9.719 1 95.94 168 GLU B CA 1
ATOM 2706 C C . GLU B 1 168 ? 12.281 15.172 -11.195 1 95.94 168 GLU B C 1
ATOM 2708 O O . GLU B 1 168 ? 11.703 15.812 -12.07 1 95.94 168 GLU B O 1
ATOM 2713 N N . THR B 1 169 ? 13.086 14.18 -11.523 1 96.88 169 THR B N 1
ATOM 2714 C CA . THR B 1 169 ? 13.453 13.883 -12.906 1 96.88 169 THR B CA 1
ATOM 2715 C C . THR B 1 169 ? 12.617 12.727 -13.453 1 96.88 169 THR B C 1
ATOM 2717 O O . THR B 1 169 ? 12.508 12.555 -14.664 1 96.88 169 THR B O 1
ATOM 2720 N N . GLY B 1 170 ? 12.141 11.875 -12.523 1 97.25 170 GLY B N 1
ATOM 2721 C CA . GLY B 1 170 ? 11.398 10.688 -12.914 1 97.25 170 GLY B CA 1
ATOM 2722 C C . GLY B 1 170 ? 12.289 9.477 -13.141 1 97.25 170 GLY B C 1
ATOM 2723 O O . GLY B 1 170 ? 11.797 8.375 -13.398 1 97.25 170 GLY B O 1
ATOM 2724 N N . ALA B 1 171 ? 13.578 9.625 -12.984 1 97.81 171 ALA B N 1
ATOM 2725 C CA . ALA B 1 171 ? 14.531 8.578 -13.344 1 97.81 171 ALA B CA 1
ATOM 2726 C C . ALA B 1 171 ? 14.648 7.543 -12.227 1 97.81 171 ALA B C 1
ATOM 2728 O O . ALA B 1 171 ? 14.547 7.879 -11.047 1 97.81 171 ALA B O 1
ATOM 2729 N N . MET B 1 172 ? 14.891 6.316 -12.656 1 97.5 172 MET B N 1
ATOM 2730 C CA . MET B 1 172 ? 15.148 5.203 -11.742 1 97.5 172 MET B CA 1
ATOM 2731 C C . MET B 1 172 ? 16.641 4.871 -11.703 1 97.5 172 MET B C 1
ATOM 2733 O O . MET B 1 172 ? 17.297 4.797 -12.742 1 97.5 172 MET B O 1
ATOM 2737 N N . ARG B 1 173 ? 17.109 4.703 -10.492 1 98.06 173 ARG B N 1
ATOM 2738 C CA . ARG B 1 173 ? 18.516 4.305 -10.32 1 98.06 173 ARG B CA 1
ATOM 2739 C C . ARG B 1 173 ? 18.609 2.986 -9.562 1 98.06 173 ARG B C 1
ATOM 2741 O O . ARG B 1 173 ? 18.047 2.846 -8.469 1 98.06 173 ARG B O 1
ATOM 2748 N N . GLU B 1 174 ? 19.359 2.078 -10.141 1 98.25 174 GLU B N 1
ATOM 2749 C CA . GLU B 1 174 ? 19.578 0.801 -9.469 1 98.25 174 GLU B CA 1
ATOM 2750 C C . GLU B 1 174 ? 20.438 0.972 -8.227 1 98.25 174 GLU B C 1
ATOM 2752 O O . GLU B 1 174 ? 21.5 1.593 -8.289 1 98.25 174 GLU B O 1
ATOM 2757 N N . VAL B 1 175 ? 20.016 0.523 -7.086 1 98.69 175 VAL B N 1
ATOM 2758 C CA . VAL B 1 175 ? 20.781 0.594 -5.844 1 98.69 175 VAL B CA 1
ATOM 2759 C C . VAL B 1 175 ? 21.344 -0.784 -5.5 1 98.69 175 VAL B C 1
ATOM 2761 O O . VAL B 1 175 ? 22.5 -0.907 -5.086 1 98.69 175 VAL B O 1
ATOM 2764 N N . VAL B 1 176 ? 20.531 -1.872 -5.664 1 97.38 176 VAL B N 1
ATOM 2765 C CA . VAL B 1 176 ? 20.969 -3.23 -5.352 1 97.38 176 VAL B CA 1
ATOM 2766 C C . VAL B 1 176 ? 20.25 -4.223 -6.262 1 97.38 176 VAL B C 1
ATOM 2768 O O . VAL B 1 176 ? 19.031 -4.109 -6.48 1 97.38 176 VAL B O 1
ATOM 2771 N N . SER B 1 177 ? 21 -5.16 -6.852 1 92.5 177 SER B N 1
ATOM 2772 C CA . SER B 1 177 ? 20.453 -6.18 -7.746 1 92.5 177 SER B CA 1
ATOM 2773 C C . SER B 1 177 ? 20.547 -7.566 -7.125 1 92.5 177 SER B C 1
ATOM 2775 O O . SER B 1 177 ? 21.422 -7.82 -6.285 1 92.5 177 SER B O 1
#

Radius of gyration: 19.19 Å; Cα contacts (8 Å, |Δi|>4): 666; chains: 2; bounding box: 42×53×50 Å

Organism: NCBI:txid56646

Nearest PDB structures (foldseek):
  6jqd-assembly1_B  TM=8.662E-01  e=7.002E-14  Aspergillus fumigatus Af293
  5ztp-assembly1_B  TM=7.924E-01  e=2.475E-14  Glaciozyma antarctica
  6jqc-assembly1_B  TM=8.129E-01  e=8.509E-14  Aspergillus fumigatus Af293
  1g5c-assembly3_F  TM=7.653E-01  e=1.269E-11  Methanothermobacter thermautotrophicus
  1g5c-assembly3_E  TM=7.504E-01  e=4.361E-11  Methanothermobacter thermautotrophicus

Solvent-accessible surface area (backbone atoms only — not comparable to full-atom values): 18921 Å² total; per-residue (Å²): 108,55,61,55,56,50,49,50,29,52,50,42,21,60,68,45,39,84,75,53,73,52,63,82,52,52,67,56,60,64,59,59,66,60,94,65,47,42,35,35,38,32,20,38,18,47,33,84,54,51,70,47,72,51,30,57,54,55,87,56,64,42,34,40,35,21,31,55,57,26,49,48,88,62,38,51,64,28,51,52,52,50,39,66,71,42,50,57,23,30,37,40,36,34,35,52,56,79,39,68,35,51,76,40,44,58,65,55,44,46,51,51,49,23,67,74,24,60,93,52,32,75,82,45,72,83,61,84,68,70,46,26,45,89,64,32,66,64,51,48,36,51,51,32,42,49,54,52,73,65,38,79,75,57,54,89,80,37,44,64,31,21,33,38,33,35,54,68,60,47,47,74,40,85,70,45,116,106,56,63,56,57,50,50,50,29,52,49,42,19,61,68,45,38,84,74,52,72,54,63,83,54,54,67,56,59,66,60,58,66,60,93,65,47,43,35,35,38,32,21,38,19,48,33,84,52,52,68,48,71,52,30,56,54,54,86,58,65,41,34,39,35,21,30,55,58,26,49,48,88,61,39,50,66,28,50,54,51,50,39,66,73,42,49,58,22,29,38,38,37,33,36,55,56,79,40,68,36,52,76,41,44,58,66,56,44,46,51,50,49,23,67,74,23,60,92,51,35,75,82,46,71,83,63,85,68,69,48,26,45,89,63,32,66,64,49,49,36,51,52,31,43,50,53,52,73,65,36,80,76,56,55,88,81,37,44,63,31,19,34,38,34,34,53,66,60,46,49,77,40,85,69,45,116

Foldseek 3Di:
DVVVVVVVVVVVVVVCVVVDDDDDDLVCVLPVPDPDFAEEEQEEPDPLDDCCVLVVDDPPRHHYHYYQQSAQVVCVVVCVVVCVSTNAAEYEYEGEPPGVLLVDDPVRVLVVVCVVPVVCSVVCVPPDPLRCVPPDSLVSQVVRQVVQVPPPPHDPNHYYFYWYAYSVVSDIDGSGD/DVVVVVVVVVVVVVVCVVVDDDDDDLVCVLPVPDPAFAEEEQEEPDPLDDCCVLVVDDPPRHHYHYYQQSAQVVCVVVCVVVCVSTNAAEYEGEGEPPGVLLVDDPVRVLVVVCVVPVVCSVVCVPPDPLRCVPPDSLVSQVVRQVVQVPPPPHDPNHYYFYWYAYSVVSDIDGSGD

Sequence (354 aa):
MASKKLQEFLKRNEESLENHQPPPLLQDIVSAKSDSGAIYILTCSDARVDPRDYFGLKFGEALIIRNAGGRAVDAFRSLEVMGTIGPIDLIVVVHHTDCGAVFTTEEEVRSKLSHRAPAHADSIKDKWFGTFRDVGIDESIRQDVQEIRKWSFLPEKAQVVGYALDIETGAMREVVSMASKKLQEFLKRNEESLENHQPPPLLQDIVSAKSDSGAIYILTCSDARVDPRDYFGLKFGEALIIRNAGGRAVDAFRSLEVMGTIGPIDLIVVVHHTDCGAVFTTEEEVRSKLSHRAPAHADSIKDKWFGTFRDVGIDESIRQDVQEIRKWSFLPEKAQVVGYALDIETGAMREVVS

Secondary structure (DSSP, 8-state):
-HHHHHHHHHHHHHHHGGG--PPPPHHHHHHS--SSPEEEEEEE--TT--HHHHH-PPTTS-EEEEEGGG-GGGTHHHHHHHHHHS-EEEEEEEEETT-GGGS--HHHHHHHHHHH-GGGGGGGTT------TTTHHHHHHHHHHHHHHT-TT--TT-EEEEEEE-TTT--EEEEE-/-HHHHHHHHHHHHHHHGGG--PPPPHHHHHHS--SSPEEEEEEE--TT--HHHHH-PPTTS-EEEEEGGG-GGGTHHHHHHHHHHS-EEEEEEEEETT-GGGS--HHHHHHHHHHH-GGGGGGGTT------TTTHHHHHHHHHHHHHHT-TT--TT-EEEEEEE-TTT--EEEEE-

InterPro domains:
  IPR001765 Carbonic anhydrase [PF00484] (40-171)
  IPR001765 Carbonic anhydrase [PTHR43175] (6-176)
  IPR001765 Carbonic anhydrase [SM00947] (32-176)
  IPR036874 Carbonic anhydrase superfamily [G3DSA:3.40.1050.10] (1-176)
  IPR036874 Carbonic anhydrase superfamily [SSF53056] (6-175)

pLDDT: mean 94.57, std 7.28, range [53.41, 98.88]